Protein AF-A0A8T5H4Q0-F1 (afdb_monomer)

Foldseek 3Di:
DWKWKWFDALFKTKIKIFQFADDPPDRDDGDDQKDQPLDKQKIKGKAAQVVLLVQLSVPQDDDPDDDLQSSQVSSQVSLQVSLQVVVQVVCCVPPNDGVVCLVVQHDDPDDDDSVVSVVVNVQVVDCPHPSVRSFQMKMWMWGDPQSDTWIWMHTSVDIDTDPDRMAMDYPLRVQLVVQVVVVVVVPPHSNPDDPLVRVLSSLVSLVSSVVDPRRHDFMFMWMDGRPGIIDTQDPLLSLVLSLLSVCPVVVNFPPVLSSVLSVCSVVPNDNVRNVCSGQVPGPNNVVSCVPRCPPPD

Solvent-accessible surface area (backbone atoms only — not comparable to full-atom values): 15953 Å² total; per-residue (Å²): 66,28,33,36,29,37,39,42,25,62,52,32,31,36,42,31,30,39,22,24,32,38,56,101,86,45,85,47,61,77,48,88,47,68,44,50,79,83,46,80,62,26,41,36,36,60,33,59,45,62,70,61,52,51,55,17,52,72,67,52,82,76,69,97,82,74,42,41,64,55,55,35,53,40,39,18,51,30,31,30,50,51,34,49,50,57,49,19,55,53,35,33,78,75,69,71,36,44,57,66,32,57,75,73,70,54,63,96,86,58,89,71,55,64,69,57,52,51,53,52,54,50,30,76,72,34,83,84,31,94,48,20,76,50,54,58,35,40,36,41,29,31,20,48,55,87,76,44,61,47,43,32,41,19,25,40,85,51,68,48,77,53,89,60,59,53,52,52,41,47,75,18,14,71,49,20,40,51,50,43,49,63,51,52,75,74,45,94,55,60,56,73,51,52,68,49,61,54,51,51,48,37,51,51,13,50,60,58,12,44,77,36,84,39,30,33,74,57,54,45,43,35,37,30,46,74,96,50,68,60,43,74,56,51,72,67,40,31,46,50,48,52,41,42,51,54,29,34,79,67,72,60,34,58,66,70,60,33,53,47,48,43,43,40,49,77,71,68,48,49,48,83,70,42,49,52,69,62,44,71,74,32,97,46,32,76,64,46,58,76,72,54,66,86,72,86,121

Nearest PDB structures (foldseek):
  8fz6-assembly1_Y  TM=7.431E-01  e=2.875E-09  Bos taurus
  8usb-assembly1_I  TM=6.919E-01  e=1.939E-07  Homo sapiens
  4g4s-assembly1_C-2  TM=6.585E-01  e=3.213E-07  Saccharomyces cerevisiae S288C
  9f9p-assembly1_K  TM=6.033E-01  e=1.939E-07  Trypanosoma cruzi
  5nif-assembly1_Q  TM=6.449E-01  e=1.169E-06  Saccharomyces cerevisiae S288C

pLDDT: mean 87.72, std 12.5, range [33.97, 98.56]

Structure (mmCIF, N/CA/C/O backbone):
data_AF-A0A8T5H4Q0-F1
#
_entry.id   AF-A0A8T5H4Q0-F1
#
loop_
_atom_site.group_PDB
_atom_site.id
_atom_site.type_symbol
_atom_site.label_atom_id
_atom_site.label_alt_id
_atom_site.label_comp_id
_atom_site.label_asym_id
_atom_site.label_entity_id
_atom_site.label_seq_id
_atom_site.pdbx_PDB_ins_code
_atom_site.Cartn_x
_atom_site.Cartn_y
_atom_site.Cartn_z
_atom_site.occupancy
_atom_site.B_iso_or_equiv
_atom_site.auth_seq_id
_atom_site.auth_comp_id
_atom_site.auth_asym_id
_atom_site.auth_atom_id
_atom_site.pdbx_PDB_model_num
ATOM 1 N N . MET A 1 1 ? 7.894 2.835 12.619 1.00 69.88 1 MET A N 1
ATOM 2 C CA . MET A 1 1 ? 7.785 3.914 11.611 1.00 69.88 1 MET A CA 1
ATOM 3 C C . MET A 1 1 ? 7.992 3.291 10.242 1.00 69.88 1 MET A C 1
ATOM 5 O O . MET A 1 1 ? 8.836 2.414 10.124 1.00 69.88 1 MET A O 1
ATOM 9 N N . THR A 1 2 ? 7.132 3.630 9.287 1.00 83.44 2 THR A N 1
ATOM 10 C CA . THR A 1 2 ? 7.032 2.996 7.965 1.00 83.44 2 THR A CA 1
ATOM 11 C C . THR A 1 2 ? 6.258 3.902 7.003 1.00 83.44 2 THR A C 1
ATOM 13 O O . THR A 1 2 ? 5.602 4.850 7.446 1.00 83.44 2 THR A O 1
ATOM 16 N N . VAL A 1 3 ? 6.349 3.635 5.706 1.00 92.19 3 VAL A N 1
ATOM 17 C CA . VAL A 1 3 ? 5.454 4.155 4.682 1.00 92.19 3 VAL A CA 1
ATOM 18 C C . VAL A 1 3 ? 5.030 3.018 3.758 1.00 92.19 3 VAL A C 1
ATOM 20 O O . VAL A 1 3 ? 5.874 2.241 3.311 1.00 92.19 3 VAL A O 1
ATOM 23 N N . ILE A 1 4 ? 3.731 2.936 3.478 1.00 96.00 4 ILE A N 1
ATOM 24 C CA . ILE A 1 4 ? 3.175 2.066 2.442 1.00 96.00 4 ILE A CA 1
ATOM 25 C C . ILE A 1 4 ? 2.437 2.951 1.442 1.00 96.00 4 ILE A C 1
ATOM 27 O O . ILE A 1 4 ? 1.536 3.699 1.818 1.00 96.00 4 ILE A O 1
ATOM 31 N N . ASN A 1 5 ? 2.814 2.848 0.173 1.00 97.88 5 ASN A N 1
ATOM 32 C CA . ASN A 1 5 ? 2.211 3.561 -0.943 1.00 97.88 5 ASN A CA 1
ATOM 33 C C . ASN A 1 5 ? 1.396 2.574 -1.778 1.00 97.88 5 ASN A C 1
ATOM 35 O O . ASN A 1 5 ? 1.955 1.655 -2.373 1.00 97.88 5 ASN A O 1
ATOM 39 N N . ALA A 1 6 ? 0.086 2.775 -1.846 1.00 98.31 6 ALA A N 1
ATOM 40 C CA . ALA A 1 6 ? -0.789 2.089 -2.781 1.00 98.31 6 ALA A CA 1
ATOM 41 C C . ALA A 1 6 ? -1.021 2.939 -4.020 1.00 98.31 6 ALA A C 1
ATOM 43 O O . ALA A 1 6 ? -1.203 4.151 -3.917 1.00 98.31 6 ALA A O 1
ATOM 44 N N . ALA A 1 7 ? -1.093 2.296 -5.179 1.00 98.38 7 ALA A N 1
ATOM 45 C CA . ALA A 1 7 ? -1.483 2.946 -6.419 1.00 98.38 7 ALA A CA 1
ATOM 46 C C . ALA A 1 7 ? -2.230 1.981 -7.340 1.00 98.38 7 ALA A C 1
ATOM 48 O O . ALA A 1 7 ? -2.037 0.764 -7.276 1.00 98.38 7 ALA A O 1
ATOM 49 N N . HIS A 1 8 ? -3.067 2.525 -8.219 1.00 98.44 8 HIS A N 1
ATOM 50 C CA . HIS A 1 8 ? -3.704 1.767 -9.281 1.00 98.44 8 HIS A CA 1
ATOM 51 C C . HIS A 1 8 ? -3.885 2.550 -10.579 1.00 98.44 8 HIS A C 1
ATOM 53 O O . HIS A 1 8 ? -4.058 3.770 -10.603 1.00 98.44 8 HIS A O 1
ATOM 59 N N . ASN A 1 9 ? -3.882 1.791 -11.669 1.00 97.94 9 ASN A N 1
ATOM 60 C CA . ASN A 1 9 ? -4.376 2.179 -12.981 1.00 97.94 9 ASN A CA 1
ATOM 61 C C . ASN A 1 9 ? -5.435 1.151 -13.416 1.00 97.94 9 ASN A C 1
ATOM 63 O O . ASN A 1 9 ? -5.685 0.163 -12.724 1.00 97.94 9 ASN A O 1
ATOM 67 N N . LYS A 1 10 ? -6.018 1.305 -14.612 1.00 97.12 10 LYS A N 1
ATOM 68 C CA . LYS A 1 10 ? -7.102 0.418 -15.087 1.00 97.12 10 LYS A CA 1
ATOM 69 C C . LYS A 1 10 ? -6.771 -1.085 -15.118 1.00 97.12 10 LYS A C 1
ATOM 71 O O . LYS A 1 10 ? -7.683 -1.904 -15.186 1.00 97.12 10 LYS A O 1
ATOM 76 N N . ASN A 1 11 ? -5.489 -1.444 -15.165 1.00 97.06 11 ASN A N 1
ATOM 77 C CA . ASN A 1 11 ? -5.004 -2.806 -15.376 1.00 97.06 11 ASN A CA 1
ATOM 78 C C . ASN A 1 11 ? -4.093 -3.307 -14.251 1.00 97.06 11 ASN A C 1
ATOM 80 O O . ASN A 1 11 ? -3.673 -4.464 -14.300 1.00 97.06 11 ASN A O 1
ATOM 84 N N . THR A 1 12 ? -3.728 -2.477 -13.276 1.00 98.25 12 THR A N 1
ATOM 85 C CA . THR A 1 12 ? -2.801 -2.867 -12.213 1.00 98.25 12 THR A CA 1
ATOM 86 C C . THR A 1 12 ? -3.124 -2.159 -10.910 1.00 98.25 12 THR A C 1
ATOM 88 O O . THR A 1 12 ? -3.353 -0.955 -10.911 1.00 98.25 12 THR A O 1
ATOM 91 N N . VAL A 1 13 ? -3.066 -2.904 -9.809 1.00 98.44 13 VAL A N 1
ATOM 92 C CA . VAL A 1 13 ? -2.924 -2.358 -8.453 1.00 98.44 13 VAL A CA 1
ATOM 93 C C . VAL A 1 13 ? -1.535 -2.701 -7.923 1.00 98.44 13 VAL A C 1
ATOM 95 O O . VAL A 1 13 ? -0.995 -3.748 -8.279 1.00 98.44 13 VAL A O 1
ATOM 98 N N . SER A 1 14 ? -0.947 -1.850 -7.090 1.00 98.25 14 SER A N 1
ATOM 99 C CA . SER A 1 14 ? 0.363 -2.101 -6.484 1.00 98.25 14 SER A CA 1
ATOM 100 C C . SER A 1 14 ? 0.467 -1.550 -5.073 1.00 98.25 14 SER A C 1
ATOM 102 O O . SER A 1 14 ? -0.133 -0.516 -4.777 1.00 98.25 14 SER A O 1
ATOM 104 N N . LEU A 1 15 ? 1.311 -2.186 -4.265 1.00 98.19 15 LEU A N 1
ATOM 105 C CA . LEU A 1 15 ? 1.824 -1.662 -3.008 1.00 98.19 15 LEU A CA 1
ATOM 106 C C . LEU A 1 15 ? 3.346 -1.531 -3.082 1.00 98.19 15 LEU A C 1
ATOM 108 O O . LEU A 1 15 ? 4.035 -2.425 -3.571 1.00 98.19 15 LEU A O 1
ATOM 112 N N . VAL A 1 16 ? 3.856 -0.417 -2.566 1.00 97.31 16 VAL A N 1
ATOM 113 C CA . VAL A 1 16 ? 5.281 -0.178 -2.340 1.00 97.31 16 VAL A CA 1
ATOM 114 C C . VAL A 1 16 ? 5.474 0.169 -0.872 1.00 97.31 16 VAL A C 1
ATOM 116 O O . VAL A 1 16 ? 4.989 1.205 -0.418 1.00 97.31 16 VAL A O 1
ATOM 119 N N . GLY A 1 17 ? 6.160 -0.692 -0.130 1.00 94.31 17 GLY A N 1
ATOM 120 C CA . GLY A 1 17 ? 6.473 -0.493 1.282 1.00 94.31 17 GLY A CA 1
ATOM 121 C C . GLY A 1 17 ? 7.965 -0.313 1.515 1.00 94.31 17 GLY A C 1
ATOM 122 O O . GLY A 1 17 ? 8.783 -0.806 0.749 1.00 94.31 17 GLY A O 1
ATOM 123 N N . ASP A 1 18 ? 8.353 0.388 2.574 1.00 91.06 18 ASP A N 1
ATOM 124 C CA . ASP A 1 18 ? 9.745 0.383 3.025 1.00 91.06 18 ASP A CA 1
ATOM 125 C C . ASP A 1 18 ? 10.041 -0.882 3.856 1.00 91.06 18 ASP A C 1
ATOM 127 O O . ASP A 1 18 ? 9.216 -1.270 4.678 1.00 91.06 18 ASP A O 1
ATOM 131 N N . LEU A 1 19 ? 11.214 -1.506 3.722 1.00 86.38 19 LEU A N 1
ATOM 132 C CA . LEU A 1 19 ? 11.560 -2.701 4.515 1.00 86.38 19 LEU A CA 1
ATOM 133 C C . LEU A 1 19 ? 11.982 -2.406 5.959 1.00 86.38 19 LEU A C 1
ATOM 135 O O . LEU A 1 19 ? 12.080 -3.319 6.780 1.00 86.38 19 LEU A O 1
ATOM 139 N N . GLN A 1 20 ? 12.286 -1.153 6.298 1.00 82.75 20 GLN A N 1
ATOM 140 C CA . GLN A 1 20 ? 12.891 -0.841 7.588 1.00 82.75 20 GLN A CA 1
ATOM 141 C C . GLN A 1 20 ? 11.879 -0.963 8.728 1.00 82.75 20 GLN A C 1
ATOM 143 O O . GLN A 1 20 ? 10.945 -0.171 8.849 1.00 82.75 20 GLN A O 1
ATOM 148 N N . MET A 1 21 ? 12.104 -1.896 9.647 1.00 74.19 21 MET A N 1
ATOM 149 C CA . MET A 1 21 ? 11.398 -1.896 10.920 1.00 74.19 21 MET A CA 1
ATOM 150 C C . MET A 1 21 ? 12.128 -0.981 11.909 1.00 74.19 21 MET A C 1
ATOM 152 O O . MET A 1 21 ? 13.355 -0.847 11.934 1.00 74.19 21 MET A O 1
ATOM 156 N N . SER A 1 22 ? 11.361 -0.270 12.728 1.00 65.62 22 SER A N 1
ATOM 157 C CA . SER A 1 22 ? 11.910 0.635 13.736 1.00 65.62 22 SER A CA 1
ATOM 158 C C . SER A 1 22 ? 11.208 0.423 15.064 1.00 65.62 22 SER A C 1
ATOM 160 O O . SER A 1 22 ? 9.993 0.591 15.167 1.00 65.62 22 SER A O 1
ATOM 162 N N . GLY A 1 23 ? 11.995 0.063 16.076 1.00 60.19 23 GLY A N 1
ATOM 163 C CA . GLY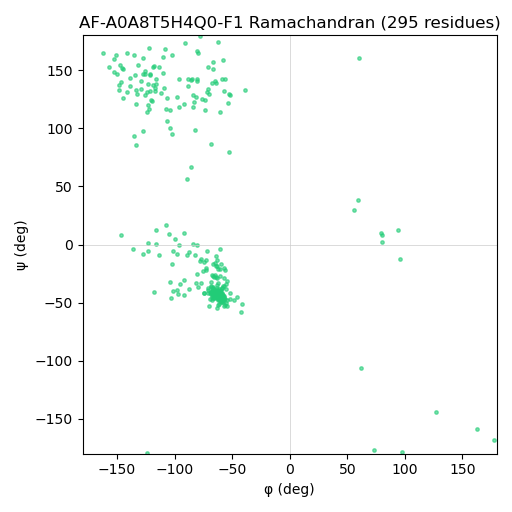 A 1 23 ? 11.570 0.028 17.467 1.00 60.19 23 GLY A CA 1
ATOM 164 C C . GLY A 1 23 ? 11.843 1.356 18.188 1.00 60.19 23 GLY A C 1
ATOM 165 O O . GLY A 1 23 ? 12.545 2.221 17.659 1.00 60.19 23 GLY A O 1
ATOM 166 N N . PRO A 1 24 ? 11.370 1.513 19.439 1.00 52.03 24 PRO A N 1
ATOM 167 C CA . PRO A 1 24 ? 11.492 2.755 20.213 1.00 52.03 24 PRO A CA 1
ATOM 168 C C . PRO A 1 24 ? 12.930 3.238 20.463 1.00 52.03 24 PRO A C 1
ATOM 170 O O . PRO A 1 24 ? 13.125 4.379 20.870 1.00 52.03 24 PRO A O 1
ATOM 173 N N . ARG A 1 25 ? 13.944 2.377 20.286 1.00 43.69 25 ARG A N 1
ATOM 174 C CA . ARG A 1 25 ? 15.343 2.691 20.629 1.00 43.69 25 ARG A CA 1
ATOM 175 C C . ARG A 1 25 ? 16.370 2.458 19.514 1.00 43.69 25 ARG A C 1
ATOM 177 O O . ARG A 1 25 ? 17.513 2.861 19.705 1.00 43.69 25 ARG A O 1
ATOM 184 N N . ARG A 1 26 ? 16.022 1.841 18.373 1.00 50.84 26 ARG A N 1
ATOM 185 C CA . ARG A 1 26 ? 16.938 1.611 17.229 1.00 50.84 26 ARG A CA 1
ATOM 186 C C . ARG A 1 26 ? 16.173 1.417 15.912 1.00 50.84 26 ARG A C 1
ATOM 188 O O . ARG A 1 26 ? 15.067 0.881 15.921 1.00 50.84 26 ARG A O 1
ATOM 195 N N . LYS A 1 27 ? 16.813 1.762 14.783 1.00 53.28 27 LYS A N 1
ATOM 196 C CA . LYS A 1 27 ? 16.499 1.155 13.475 1.00 53.28 27 LYS A CA 1
ATOM 197 C C . LYS A 1 27 ? 16.769 -0.344 13.623 1.00 53.28 27 LYS A C 1
ATOM 199 O O . LYS A 1 27 ? 17.897 -0.723 13.930 1.00 53.28 27 LYS A O 1
ATOM 204 N N . SER A 1 28 ? 15.736 -1.166 13.547 1.00 54.34 28 SER A N 1
ATOM 205 C CA . SER A 1 28 ? 15.777 -2.553 13.997 1.00 54.34 28 SER A CA 1
ATOM 206 C C . SER A 1 28 ? 15.302 -3.453 12.871 1.00 54.34 28 SER A C 1
ATOM 208 O O . SER A 1 28 ? 14.104 -3.633 12.730 1.00 54.34 28 SER A O 1
ATOM 210 N N . PHE A 1 29 ? 16.254 -4.031 12.138 1.00 62.72 29 PHE A N 1
ATOM 211 C CA . PHE A 1 29 ? 16.061 -5.094 11.144 1.00 62.72 29 PHE A CA 1
ATOM 212 C C . PHE A 1 29 ? 15.143 -4.748 9.954 1.00 62.72 29 PHE A C 1
ATOM 214 O O . PHE A 1 29 ? 14.376 -3.784 9.967 1.00 62.72 29 PHE A O 1
ATOM 221 N N . ASN A 1 30 ? 15.285 -5.524 8.880 1.00 69.38 30 ASN A N 1
ATOM 222 C CA . ASN A 1 30 ? 14.315 -5.527 7.790 1.00 69.38 30 ASN A CA 1
ATOM 223 C C . ASN A 1 30 ? 13.201 -6.506 8.162 1.00 69.38 30 ASN A C 1
ATOM 225 O O . ASN A 1 30 ? 13.498 -7.556 8.734 1.00 69.38 30 ASN A O 1
ATOM 229 N N . GLY A 1 31 ? 11.958 -6.174 7.838 1.00 72.06 31 GLY A N 1
ATOM 230 C CA . GLY A 1 31 ? 10.838 -7.093 7.997 1.00 72.06 31 GLY A CA 1
ATOM 231 C C . GLY A 1 31 ? 9.765 -6.821 6.963 1.00 72.06 31 GLY A C 1
ATOM 232 O O . GLY A 1 31 ? 9.569 -5.669 6.570 1.00 72.06 31 GLY A O 1
ATOM 233 N N . ASP A 1 32 ? 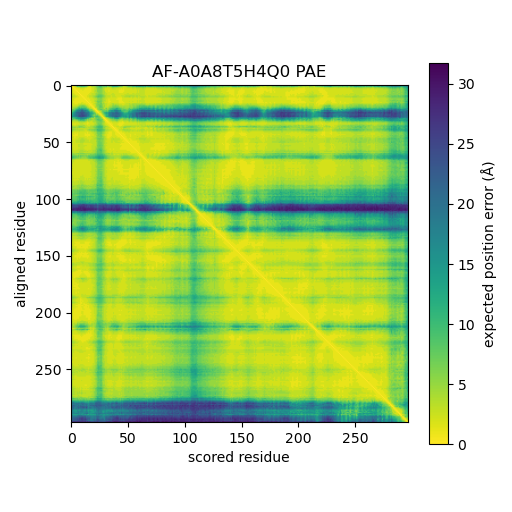9.106 -7.895 6.547 1.00 81.31 32 ASP A N 1
ATOM 234 C CA . ASP A 1 32 ? 8.100 -7.869 5.496 1.00 81.31 32 ASP A CA 1
ATOM 235 C C . ASP A 1 32 ? 6.858 -7.141 6.011 1.00 81.31 32 ASP A C 1
ATOM 237 O O . ASP A 1 32 ? 6.357 -7.409 7.104 1.00 81.31 32 ASP A O 1
ATOM 241 N N . LYS A 1 33 ? 6.369 -6.173 5.238 1.00 88.94 33 LYS A N 1
ATOM 242 C CA . LYS A 1 33 ? 5.177 -5.383 5.602 1.00 88.94 33 LYS A CA 1
ATOM 243 C C . LYS A 1 33 ? 4.026 -5.578 4.631 1.00 88.94 33 LYS A C 1
ATOM 245 O O . LYS A 1 33 ? 2.983 -4.945 4.798 1.00 88.94 33 LYS A O 1
ATOM 250 N N . LEU A 1 34 ? 4.228 -6.414 3.617 1.00 93.88 34 LEU A N 1
ATOM 251 C CA . LEU A 1 34 ? 3.247 -6.739 2.597 1.00 93.88 34 LEU A CA 1
ATOM 252 C C . LEU A 1 34 ? 2.815 -8.202 2.747 1.00 93.88 34 LEU A C 1
ATOM 254 O O . LEU A 1 34 ? 3.639 -9.106 2.808 1.00 93.88 34 LEU A O 1
ATOM 258 N N . TYR A 1 35 ? 1.507 -8.415 2.766 1.00 93.25 35 TYR A N 1
ATOM 259 C CA . TYR A 1 35 ? 0.833 -9.704 2.789 1.00 93.25 35 TYR A CA 1
ATOM 260 C C . TYR A 1 35 ? 0.296 -9.953 1.380 1.00 93.25 35 TYR A C 1
ATOM 262 O O . TYR A 1 35 ? -0.716 -9.369 0.982 1.00 93.25 35 TYR A O 1
ATOM 270 N N . VAL A 1 36 ? 1.022 -10.765 0.611 1.00 91.56 36 VAL A N 1
ATOM 271 C CA . VAL A 1 36 ? 0.732 -11.056 -0.806 1.00 91.56 36 VAL A CA 1
ATOM 272 C C . VAL A 1 36 ? -0.048 -12.366 -0.951 1.00 91.56 36 VAL A C 1
ATOM 274 O O . VAL A 1 36 ? -1.033 -12.420 -1.679 1.00 91.56 36 VAL A O 1
ATOM 277 N N . ASP A 1 37 ? 0.340 -13.395 -0.194 1.00 86.75 37 ASP A N 1
ATOM 278 C CA . ASP A 1 37 ? -0.215 -14.750 -0.332 1.00 86.75 37 ASP A CA 1
ATOM 279 C C . ASP A 1 37 ? -1.322 -15.069 0.684 1.00 86.75 37 ASP A C 1
ATOM 281 O O . ASP A 1 37 ? -1.980 -16.105 0.604 1.00 86.75 37 ASP A O 1
ATOM 285 N N . THR A 1 38 ? -1.546 -14.186 1.659 1.00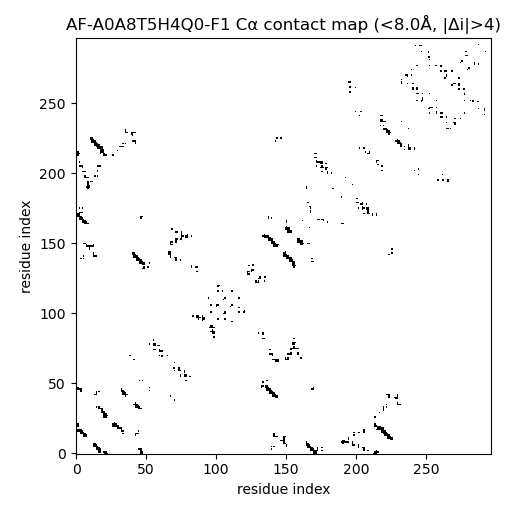 88.19 38 THR A N 1
ATOM 286 C CA . THR A 1 38 ? -2.515 -14.408 2.746 1.00 88.19 38 THR A CA 1
ATOM 287 C C . THR A 1 38 ? -3.954 -14.408 2.246 1.00 88.19 38 THR A C 1
ATOM 289 O O . THR A 1 38 ? -4.785 -15.177 2.725 1.00 88.19 38 THR A O 1
ATOM 292 N N . PHE A 1 39 ? -4.242 -13.553 1.266 1.00 90.94 39 PHE A N 1
ATOM 293 C CA . PHE A 1 39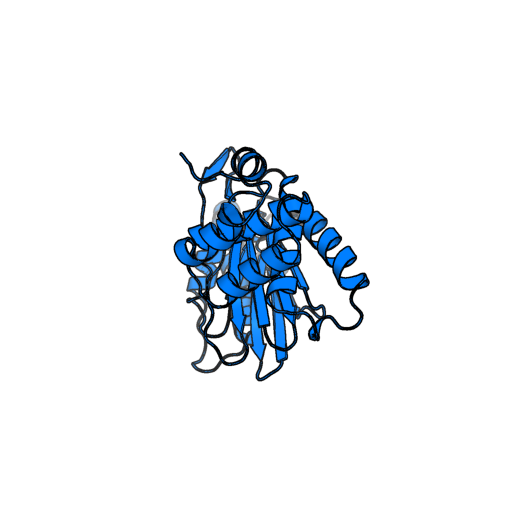 ? -5.559 -13.396 0.669 1.00 90.94 39 PHE A CA 1
ATOM 294 C C . PHE A 1 39 ? -5.403 -13.384 -0.860 1.00 90.94 39 PHE A C 1
ATOM 296 O O . PHE A 1 39 ? -5.311 -12.297 -1.444 1.00 90.94 39 PHE A O 1
ATOM 303 N N . PRO A 1 40 ? -5.381 -14.563 -1.522 1.00 89.75 40 PRO A N 1
ATOM 304 C CA . PRO A 1 40 ? -5.331 -14.683 -2.982 1.00 89.75 40 PRO A CA 1
ATOM 305 C C . PRO A 1 40 ? -6.188 -13.640 -3.719 1.00 89.75 40 PRO A C 1
ATOM 307 O O . PRO A 1 40 ? -7.335 -13.387 -3.348 1.00 89.75 40 PRO A O 1
ATOM 310 N N . GLY A 1 41 ? -5.625 -12.998 -4.744 1.00 91.00 41 GLY A N 1
ATOM 311 C CA . GLY A 1 41 ? -6.293 -11.930 -5.502 1.00 91.00 41 GLY A CA 1
ATOM 312 C C . GLY A 1 41 ? -6.294 -10.537 -4.850 1.00 91.00 41 GLY A C 1
ATOM 313 O O . GLY A 1 41 ? -6.832 -9.593 -5.438 1.00 91.00 41 GLY A O 1
ATOM 314 N N . THR A 1 42 ? -5.671 -10.371 -3.680 1.00 96.12 42 THR A N 1
ATOM 315 C CA . THR A 1 42 ? -5.457 -9.067 -3.030 1.00 96.12 42 THR A CA 1
ATOM 316 C C . THR A 1 42 ? -4.036 -8.942 -2.487 1.00 96.12 42 THR A C 1
ATOM 318 O O . THR A 1 42 ? -3.332 -9.934 -2.348 1.00 96.12 42 THR A O 1
ATOM 321 N N . ILE A 1 43 ? -3.607 -7.714 -2.194 1.00 97.44 43 ILE A N 1
ATOM 322 C CA . ILE A 1 43 ? -2.366 -7.445 -1.461 1.00 97.44 43 ILE A CA 1
ATOM 323 C C . ILE A 1 43 ? -2.710 -6.500 -0.316 1.00 97.44 43 ILE A C 1
ATOM 325 O O . ILE A 1 43 ? -3.385 -5.492 -0.540 1.00 97.44 43 ILE A O 1
ATOM 329 N N . SER A 1 44 ? -2.225 -6.796 0.888 1.00 97.62 44 SER A N 1
ATOM 330 C CA . SER A 1 44 ? -2.368 -5.912 2.048 1.00 97.62 44 SER A CA 1
ATOM 331 C C . SER A 1 44 ? -1.012 -5.411 2.533 1.00 97.62 44 SER A C 1
ATOM 333 O O . SER A 1 44 ? -0.061 -6.176 2.599 1.00 97.62 44 SER A O 1
ATOM 335 N N . GLY A 1 45 ? -0.902 -4.135 2.887 1.00 96.38 45 GLY A N 1
ATOM 336 C CA . GLY A 1 45 ? 0.299 -3.533 3.461 1.00 96.38 45 GLY A CA 1
ATOM 337 C C . GLY A 1 45 ? 0.005 -2.924 4.823 1.00 96.38 45 GLY A C 1
ATOM 338 O O . GLY A 1 45 ? -1.096 -2.420 5.039 1.00 96.38 45 GLY A O 1
ATOM 339 N N . ILE A 1 46 ? 0.964 -2.977 5.748 1.00 94.56 46 ILE A N 1
ATOM 340 C CA . ILE A 1 46 ? 0.707 -2.652 7.158 1.00 94.56 46 ILE A CA 1
ATOM 341 C C . ILE A 1 46 ? 1.576 -1.513 7.697 1.00 94.56 46 ILE A C 1
ATOM 343 O O . ILE A 1 46 ? 2.753 -1.376 7.365 1.00 94.56 46 ILE A O 1
ATOM 347 N N . THR A 1 47 ? 1.006 -0.729 8.612 1.00 92.06 47 THR A N 1
ATOM 348 C CA . THR A 1 47 ? 1.723 0.242 9.443 1.00 92.06 47 THR A CA 1
ATOM 349 C C . THR A 1 47 ? 1.210 0.216 10.879 1.00 92.06 47 THR A C 1
ATOM 351 O O . THR A 1 47 ? 0.008 0.181 11.122 1.00 92.06 47 THR A O 1
ATOM 354 N N . GLY A 1 48 ? 2.126 0.255 11.849 1.00 89.75 48 GLY A N 1
ATOM 355 C CA . GLY A 1 48 ? 1.797 0.219 13.275 1.00 89.75 48 GLY A CA 1
ATOM 356 C C . GLY A 1 48 ? 2.557 -0.874 14.019 1.00 89.75 48 GLY A C 1
ATOM 357 O O . GLY A 1 48 ? 3.733 -1.133 13.743 1.00 89.75 48 GLY A O 1
ATOM 358 N N . HIS A 1 49 ? 1.898 -1.489 14.995 1.00 89.25 49 HIS A N 1
ATOM 359 C CA . HIS A 1 49 ? 2.451 -2.548 15.823 1.00 89.25 49 HIS A CA 1
ATOM 360 C C . HIS A 1 49 ? 2.349 -3.905 15.109 1.00 89.25 49 HIS A C 1
ATOM 362 O O . HIS A 1 49 ? 1.311 -4.564 15.157 1.00 89.25 49 HIS A O 1
ATOM 368 N N . TYR A 1 50 ? 3.453 -4.340 14.490 1.00 88.12 50 TYR A N 1
ATOM 369 C CA . TYR A 1 50 ? 3.531 -5.545 13.648 1.00 88.12 50 TYR A CA 1
ATOM 370 C C . TYR A 1 50 ? 2.782 -6.753 14.228 1.00 88.12 50 TYR A C 1
ATOM 372 O O . TYR A 1 50 ? 1.832 -7.219 13.618 1.00 88.12 50 TYR A O 1
ATOM 380 N N . PHE A 1 51 ? 3.133 -7.199 15.440 1.00 88.94 51 PHE A N 1
ATOM 381 C CA . PHE A 1 51 ? 2.537 -8.406 16.032 1.00 88.94 51 PHE A CA 1
ATOM 382 C C . PHE A 1 51 ? 1.036 -8.285 16.307 1.00 88.94 51 PHE A C 1
ATOM 384 O O . PHE A 1 51 ? 0.337 -9.287 16.318 1.00 88.94 51 PHE A O 1
ATOM 391 N N . PHE A 1 52 ? 0.538 -7.067 16.542 1.00 92.62 52 PHE A N 1
ATOM 392 C CA . PHE A 1 52 ? -0.892 -6.856 16.769 1.00 92.62 52 PHE A CA 1
ATOM 393 C C . PHE A 1 52 ? -1.656 -6.982 15.450 1.00 92.62 52 PHE A C 1
ATOM 395 O O . PHE A 1 52 ? -2.716 -7.597 15.400 1.00 92.62 52 PHE A O 1
ATOM 402 N N . ILE A 1 53 ? -1.098 -6.413 14.380 1.00 94.38 53 ILE A N 1
ATOM 403 C CA . ILE A 1 53 ? -1.691 -6.482 13.046 1.00 94.38 53 ILE A CA 1
ATOM 404 C C . ILE A 1 53 ? -1.606 -7.908 12.495 1.00 94.38 53 ILE A C 1
ATOM 406 O O . ILE A 1 53 ? -2.589 -8.386 11.946 1.00 94.38 53 ILE A O 1
ATOM 410 N N . ASP A 1 54 ? -0.480 -8.594 12.684 1.00 93.25 54 ASP A N 1
ATOM 411 C CA . ASP A 1 54 ? -0.284 -9.990 12.275 1.00 93.25 54 ASP A CA 1
ATOM 412 C C . ASP A 1 54 ? -1.280 -10.931 12.980 1.00 93.25 54 ASP A C 1
ATOM 414 O O . ASP A 1 54 ? -1.981 -11.695 12.321 1.00 93.25 54 ASP A O 1
ATOM 418 N N . GLU A 1 55 ? -1.460 -10.787 14.303 1.00 95.31 55 GLU A N 1
ATOM 419 C CA . GLU A 1 55 ? -2.497 -11.511 15.062 1.00 95.31 55 GLU A CA 1
ATOM 420 C C . GLU A 1 55 ? -3.905 -11.200 14.520 1.00 95.31 55 GLU A C 1
ATOM 422 O O . GLU A 1 55 ? -4.720 -12.105 14.344 1.00 95.31 55 GLU A O 1
ATOM 427 N N . ALA A 1 56 ? -4.194 -9.933 14.198 1.00 96.25 56 ALA A N 1
ATOM 428 C CA . ALA A 1 56 ? -5.485 -9.551 13.636 1.00 96.25 56 ALA A CA 1
ATOM 429 C C . ALA A 1 56 ? -5.710 -10.134 12.228 1.00 96.25 56 ALA A C 1
ATOM 431 O O . ALA A 1 56 ? -6.799 -10.635 11.943 1.00 96.25 56 ALA A O 1
ATOM 432 N N . ILE A 1 57 ? -4.699 -10.119 11.358 1.00 95.50 57 ILE A N 1
ATOM 433 C CA . ILE A 1 57 ? -4.766 -10.707 10.014 1.00 95.50 57 ILE A CA 1
ATOM 434 C C . ILE A 1 57 ? -4.955 -12.226 10.107 1.00 95.50 57 ILE A C 1
ATOM 436 O O . ILE A 1 57 ? -5.792 -12.771 9.392 1.00 95.50 57 ILE A O 1
ATOM 440 N N . GLY A 1 58 ? -4.265 -12.900 11.033 1.00 94.44 58 GLY A N 1
ATOM 441 C CA . GLY A 1 58 ? -4.402 -14.342 11.262 1.00 94.44 58 GLY A CA 1
ATOM 442 C C . GLY A 1 58 ? -5.797 -14.789 11.722 1.00 94.44 58 GLY A C 1
ATOM 443 O O . GLY A 1 58 ? -6.163 -15.946 11.527 1.00 94.44 58 GLY A O 1
ATOM 444 N N . ASN A 1 59 ? -6.599 -13.878 12.282 1.00 94.75 59 ASN A N 1
ATOM 445 C CA . ASN A 1 59 ? -7.983 -14.143 12.691 1.00 94.75 59 ASN A CA 1
ATOM 446 C C . ASN A 1 59 ? -9.011 -13.930 11.565 1.00 94.75 59 ASN A C 1
ATOM 448 O O . ASN A 1 59 ? -10.200 -14.197 11.758 1.00 94.75 59 ASN A O 1
ATOM 452 N N . VAL A 1 60 ? -8.595 -13.423 10.401 1.00 96.00 60 VAL A N 1
ATOM 453 C CA . VAL A 1 60 ? -9.503 -13.181 9.276 1.00 96.00 60 VAL A CA 1
ATOM 454 C C . VAL A 1 60 ? -9.900 -14.502 8.628 1.00 96.00 60 VAL A C 1
ATOM 456 O O . VAL A 1 60 ? -9.064 -15.264 8.150 1.00 96.00 60 VAL A O 1
ATOM 459 N N . SER A 1 61 ? -11.208 -14.735 8.546 1.00 93.00 61 SER A N 1
ATOM 460 C CA . SER A 1 61 ? -11.793 -15.858 7.819 1.00 93.00 61 SER A CA 1
ATOM 461 C C . SER A 1 61 ? -12.708 -15.331 6.723 1.00 93.00 61 SER A C 1
ATOM 463 O O . SER A 1 61 ? -13.668 -14.609 6.993 1.00 93.00 61 SER A O 1
ATOM 465 N N . LEU A 1 62 ? -12.434 -15.724 5.482 1.00 92.56 62 LEU A N 1
ATOM 466 C CA . LEU A 1 62 ? -13.181 -15.293 4.304 1.00 92.56 62 LEU A CA 1
ATOM 467 C C . LEU A 1 62 ? -13.851 -16.489 3.608 1.00 92.56 62 LEU A C 1
ATOM 469 O O . LEU A 1 62 ? -13.369 -17.619 3.719 1.00 92.56 62 LEU A O 1
ATOM 473 N N . PRO A 1 63 ? -14.968 -16.270 2.887 1.00 90.25 63 PRO A N 1
ATOM 474 C CA . PRO A 1 63 ? -15.507 -17.272 1.964 1.00 90.25 63 PRO A CA 1
ATOM 475 C C . PRO A 1 63 ? -14.506 -17.566 0.830 1.00 90.25 63 PRO A C 1
ATOM 477 O O . PRO A 1 63 ? -13.481 -16.912 0.728 1.00 90.25 63 PRO A O 1
ATOM 480 N N . LYS A 1 64 ? -14.778 -18.538 -0.051 1.00 84.94 64 LYS A N 1
ATOM 481 C CA . LYS A 1 64 ? -13.869 -18.831 -1.183 1.00 84.94 64 LYS A CA 1
ATOM 482 C C . LYS A 1 64 ? -13.767 -17.682 -2.188 1.00 84.94 64 LYS A C 1
ATOM 484 O O . LYS A 1 64 ? -12.679 -17.395 -2.668 1.00 84.94 64 LYS A O 1
ATOM 489 N N . ASP A 1 65 ? -14.897 -17.045 -2.479 1.00 88.31 65 ASP A N 1
ATOM 490 C CA . ASP A 1 65 ? -14.983 -15.923 -3.406 1.00 88.31 65 ASP A CA 1
ATOM 491 C C . ASP A 1 65 ? -15.199 -14.646 -2.594 1.00 88.31 65 ASP A C 1
ATOM 493 O O . ASP A 1 65 ? -16.282 -14.425 -2.043 1.00 88.31 65 ASP A O 1
ATOM 497 N N . TYR A 1 66 ? -14.161 -13.820 -2.492 1.00 93.94 66 TYR A N 1
ATOM 498 C CA . TYR A 1 66 ? -14.227 -12.532 -1.811 1.00 93.94 66 TYR A CA 1
ATOM 499 C C . TYR A 1 66 ? -13.724 -11.392 -2.692 1.00 93.94 66 TYR A C 1
ATOM 501 O O . TYR A 1 66 ? -12.993 -11.584 -3.662 1.00 93.94 66 TYR A O 1
ATOM 509 N N . THR A 1 67 ? -14.115 -10.175 -2.328 1.00 95.38 67 THR A N 1
ATOM 510 C CA . THR A 1 67 ? -13.618 -8.937 -2.928 1.00 95.38 67 THR A CA 1
ATOM 511 C C . THR A 1 67 ? -12.587 -8.257 -2.018 1.00 95.38 67 THR A C 1
ATOM 513 O O . THR A 1 67 ? -12.564 -8.519 -0.811 1.00 95.38 67 THR A O 1
ATOM 516 N N . PRO A 1 68 ? -11.782 -7.310 -2.541 1.00 96.38 68 PRO A N 1
ATOM 517 C CA . PRO A 1 68 ? -10.872 -6.505 -1.719 1.00 96.38 68 PRO A CA 1
ATOM 518 C C . PRO A 1 68 ? -11.588 -5.769 -0.580 1.00 96.38 68 PRO A C 1
ATOM 520 O O . PRO A 1 68 ? -11.052 -5.650 0.519 1.00 96.38 68 PRO A O 1
ATOM 523 N N . LYS A 1 69 ? -12.838 -5.349 -0.819 1.00 97.44 69 LYS A N 1
ATOM 524 C CA . LYS A 1 69 ? -13.710 -4.774 0.207 1.00 97.44 69 LYS A CA 1
ATOM 525 C C . LYS A 1 69 ? -13.935 -5.744 1.366 1.00 97.44 69 LYS A C 1
ATOM 527 O O . LYS A 1 69 ? -13.776 -5.358 2.513 1.00 97.44 69 LYS A O 1
ATOM 532 N N . GLN A 1 70 ? -14.297 -6.994 1.073 1.00 97.31 70 GLN A N 1
ATOM 533 C CA . GLN A 1 70 ? -14.579 -7.990 2.110 1.00 97.31 70 GLN A CA 1
ATOM 534 C C . GLN A 1 70 ? -13.323 -8.349 2.906 1.00 97.31 70 GLN A C 1
ATOM 536 O O . GLN A 1 70 ? -13.411 -8.496 4.121 1.00 97.31 70 GLN A O 1
ATOM 541 N N . VAL A 1 71 ? -12.159 -8.435 2.249 1.00 97.31 71 VAL A N 1
ATOM 542 C CA . VAL A 1 71 ? -10.866 -8.604 2.936 1.00 97.31 71 VAL A CA 1
ATOM 543 C C . VAL A 1 71 ? -10.652 -7.466 3.932 1.00 97.31 71 VAL A C 1
ATOM 545 O O . VAL A 1 71 ? -10.440 -7.711 5.117 1.00 97.31 71 VAL A O 1
ATOM 548 N N . SER A 1 72 ? -10.771 -6.221 3.472 1.00 97.81 72 SER A N 1
ATOM 549 C CA . SER A 1 72 ? -10.527 -5.049 4.311 1.00 97.81 72 SER A CA 1
ATOM 550 C C . SER A 1 72 ? -11.560 -4.896 5.440 1.00 97.81 72 SER A C 1
ATOM 552 O O . SER A 1 72 ? -11.187 -4.600 6.574 1.00 97.81 72 SER A O 1
ATOM 554 N N . GLU A 1 73 ? -12.837 -5.211 5.192 1.00 97.81 73 GLU A N 1
ATOM 555 C CA . GLU A 1 73 ? -13.893 -5.247 6.217 1.00 97.81 73 GLU A CA 1
ATOM 556 C C . GLU A 1 73 ? -13.625 -6.301 7.302 1.00 97.81 73 GLU A C 1
ATOM 558 O O . GLU A 1 73 ? -13.838 -6.031 8.486 1.00 97.81 73 GLU A O 1
ATOM 563 N N . GLN A 1 74 ? -13.142 -7.493 6.936 1.00 97.88 74 GLN A N 1
ATOM 564 C CA . GLN A 1 74 ? -12.796 -8.520 7.925 1.00 97.88 74 GLN A CA 1
ATOM 565 C C . GLN A 1 74 ? -11.539 -8.156 8.719 1.00 97.88 74 GLN A C 1
ATOM 567 O O . GLN A 1 74 ? -11.514 -8.351 9.935 1.00 97.88 74 GLN A O 1
ATOM 572 N N . ILE A 1 75 ? -10.525 -7.574 8.067 1.00 98.00 75 ILE A N 1
ATOM 573 C CA . ILE A 1 75 ? -9.342 -7.033 8.752 1.00 98.00 75 ILE A CA 1
ATOM 574 C C . ILE A 1 75 ? -9.768 -5.961 9.762 1.00 98.00 75 ILE A C 1
ATOM 576 O O . ILE A 1 75 ? -9.347 -6.007 10.915 1.00 98.00 75 ILE A O 1
ATOM 580 N N . TYR A 1 76 ? -10.650 -5.039 9.368 1.00 98.06 76 TYR A N 1
ATOM 581 C CA . TYR A 1 76 ? -11.227 -4.033 10.260 1.00 98.06 76 TYR A CA 1
ATOM 582 C C . TYR A 1 76 ? -11.918 -4.653 11.479 1.00 98.06 76 TYR A C 1
ATOM 584 O O . TYR A 1 76 ? -11.615 -4.277 12.614 1.00 98.06 76 TYR A O 1
ATOM 592 N N . CYS A 1 77 ? -12.821 -5.615 11.260 1.00 97.81 77 CYS A N 1
ATOM 593 C CA . CYS A 1 77 ? -13.518 -6.303 12.345 1.00 97.81 77 CYS A CA 1
ATOM 594 C C . CYS A 1 77 ? -12.526 -6.954 13.314 1.00 97.81 77 CYS A C 1
ATOM 596 O O . CYS A 1 77 ? -12.622 -6.732 14.519 1.00 97.81 77 CYS A O 1
ATOM 598 N N . SER A 1 78 ? -11.526 -7.668 12.793 1.00 97.94 78 SER A N 1
ATOM 599 C CA . SER A 1 78 ? -10.501 -8.311 13.614 1.00 97.94 78 SER A CA 1
ATOM 600 C C . SER A 1 78 ? -9.645 -7.303 14.391 1.00 97.94 78 SER A C 1
ATOM 602 O O . SER A 1 78 ? -9.463 -7.456 15.598 1.00 97.94 78 SER A O 1
ATOM 604 N N . LEU A 1 79 ? -9.188 -6.214 13.758 1.00 97.62 79 LEU A N 1
ATOM 605 C CA . LEU A 1 79 ? -8.432 -5.148 14.432 1.00 97.62 79 LEU A CA 1
ATOM 606 C C . LEU A 1 79 ? -9.242 -4.512 15.565 1.00 97.62 79 LEU A C 1
ATOM 608 O O . LEU A 1 79 ? -8.725 -4.300 16.665 1.00 97.62 79 LEU A O 1
ATOM 612 N N . ARG A 1 80 ? -10.518 -4.203 15.309 1.00 95.88 80 ARG A N 1
ATOM 613 C CA . ARG A 1 80 ? -11.432 -3.621 16.296 1.00 95.88 80 ARG A CA 1
ATOM 614 C C . ARG A 1 80 ? -11.651 -4.571 17.472 1.00 95.88 80 ARG A C 1
ATOM 616 O O . ARG A 1 80 ? -11.579 -4.131 18.621 1.00 95.88 80 ARG A O 1
ATOM 623 N N . ASP A 1 81 ? -11.918 -5.841 17.193 1.00 95.88 81 ASP A N 1
ATOM 624 C CA . ASP A 1 81 ? -12.249 -6.836 18.211 1.00 95.88 81 ASP A CA 1
ATOM 625 C C . ASP A 1 81 ? -11.014 -7.180 19.056 1.00 95.88 81 ASP A C 1
ATOM 627 O O . ASP A 1 81 ? -11.092 -7.169 20.287 1.00 95.88 81 ASP A O 1
ATOM 631 N N . LEU A 1 82 ? -9.845 -7.337 18.424 1.00 96.38 82 LEU A N 1
ATOM 632 C CA . LEU A 1 82 ? -8.575 -7.551 19.115 1.00 96.38 82 LEU A CA 1
ATOM 633 C C . LEU A 1 82 ? -8.189 -6.345 19.980 1.00 96.38 82 LEU A C 1
ATOM 635 O O . LEU A 1 82 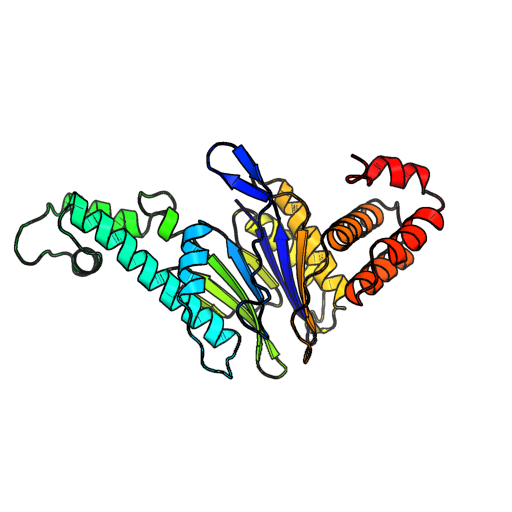? -7.805 -6.513 21.139 1.00 96.38 82 LEU A O 1
ATOM 639 N N . LYS A 1 83 ? -8.348 -5.116 19.468 1.00 94.44 83 LYS A N 1
ATOM 640 C CA . LYS A 1 83 ? -8.174 -3.884 20.260 1.00 94.44 83 LYS A CA 1
ATOM 641 C C . LYS A 1 83 ? -9.077 -3.921 21.492 1.00 94.44 83 LYS A C 1
ATOM 643 O O . LYS A 1 83 ? -8.602 -3.699 22.607 1.00 94.44 83 LYS A O 1
ATOM 648 N N . ASN A 1 84 ? -10.366 -4.207 21.299 1.00 93.12 84 ASN A N 1
ATOM 649 C CA . ASN A 1 84 ? -11.340 -4.228 22.386 1.00 93.12 84 ASN A CA 1
ATOM 650 C C . ASN A 1 84 ? -10.982 -5.270 23.451 1.00 93.12 84 ASN A C 1
ATOM 652 O O . ASN A 1 84 ? -11.058 -4.977 24.646 1.00 93.12 84 ASN A O 1
ATOM 656 N N . GLN A 1 85 ? -10.537 -6.453 23.026 1.00 94.06 85 GLN A N 1
ATOM 657 C CA . GLN A 1 85 ? -10.086 -7.521 23.909 1.00 94.06 85 GLN A CA 1
ATOM 658 C C . GLN A 1 85 ? -8.848 -7.105 24.715 1.00 94.06 85 GLN A C 1
ATOM 660 O O . GLN A 1 85 ? -8.877 -7.157 25.943 1.00 94.06 85 GLN A O 1
ATOM 665 N N . LYS A 1 86 ? -7.766 -6.657 24.060 1.00 93.25 86 LYS A N 1
ATOM 666 C CA . LYS A 1 86 ? -6.497 -6.331 24.740 1.00 93.25 86 LYS A CA 1
ATOM 667 C C . LYS A 1 86 ? -6.658 -5.158 25.712 1.00 93.25 86 LYS A C 1
ATOM 669 O O . LYS A 1 86 ? -6.122 -5.207 26.819 1.00 93.25 86 LYS A O 1
ATOM 674 N N . ILE A 1 87 ? -7.419 -4.127 25.333 1.00 91.12 87 ILE A N 1
ATOM 675 C CA . ILE A 1 87 ? -7.710 -3.001 26.228 1.00 91.12 87 ILE A CA 1
ATOM 676 C C . ILE A 1 87 ? -8.593 -3.455 27.394 1.00 91.12 87 ILE A C 1
ATOM 678 O O . ILE A 1 87 ? -8.275 -3.123 28.532 1.00 91.12 87 ILE A O 1
ATOM 682 N N . SER A 1 88 ? -9.642 -4.249 27.154 1.00 90.06 88 SER A N 1
ATOM 683 C CA . SER A 1 88 ? -10.491 -4.753 28.244 1.00 90.06 88 SER A CA 1
ATOM 684 C C . SER A 1 88 ? -9.697 -5.604 29.235 1.00 90.06 88 SER A C 1
ATOM 686 O O . SER A 1 88 ? -9.855 -5.409 30.430 1.00 90.06 88 SER A O 1
ATOM 688 N N . CYS A 1 89 ? -8.765 -6.452 28.783 1.00 89.12 89 CYS A N 1
ATOM 689 C CA . CYS A 1 89 ? -7.880 -7.197 29.688 1.00 89.12 89 CYS A CA 1
ATOM 690 C C . CYS A 1 89 ? -7.019 -6.273 30.569 1.00 89.12 89 CYS A C 1
ATOM 692 O O . CYS A 1 89 ? -6.850 -6.537 31.762 1.00 89.12 89 CYS A O 1
ATOM 694 N N . LYS A 1 90 ? -6.474 -5.184 30.001 1.00 88.19 90 LYS A N 1
ATOM 695 C CA . LYS A 1 90 ? -5.696 -4.188 30.762 1.00 88.19 90 LYS A CA 1
ATOM 696 C C . LYS A 1 90 ? -6.565 -3.435 31.771 1.00 88.19 90 LYS A C 1
ATOM 698 O O . LYS A 1 90 ? -6.142 -3.232 32.906 1.00 88.19 90 LYS A O 1
ATOM 703 N N . LEU A 1 91 ? -7.762 -3.025 31.359 1.00 86.69 91 LEU A N 1
ATOM 704 C CA . LEU A 1 91 ? -8.717 -2.308 32.202 1.00 86.69 91 LEU A CA 1
ATOM 705 C C . LEU A 1 91 ? -9.260 -3.183 33.333 1.00 86.69 91 LEU A C 1
ATOM 707 O O . LEU A 1 91 ? -9.372 -2.707 34.458 1.00 86.69 91 LEU A O 1
ATOM 711 N N . ASP A 1 92 ? -9.550 -4.451 33.060 1.00 87.00 92 ASP A N 1
ATOM 712 C CA . ASP A 1 92 ? -10.067 -5.393 34.048 1.00 87.00 92 ASP A CA 1
ATOM 713 C C . ASP A 1 92 ? -9.015 -5.669 35.124 1.00 87.00 92 ASP A C 1
ATOM 715 O O . ASP A 1 92 ? -9.270 -5.508 36.314 1.00 87.00 92 ASP A O 1
ATOM 719 N N . SER A 1 93 ? -7.775 -5.922 34.701 1.00 84.81 93 SER A N 1
ATOM 720 C CA . SER A 1 93 ? -6.659 -6.163 35.622 1.00 84.81 93 SER A CA 1
ATOM 721 C C . SER A 1 93 ? -6.344 -4.961 36.525 1.00 84.81 93 SER A C 1
ATOM 723 O O . SER A 1 93 ? -5.901 -5.147 37.655 1.00 84.81 93 SER A O 1
ATOM 725 N N . ALA A 1 94 ? -6.530 -3.731 36.032 1.00 84.75 94 ALA A N 1
ATOM 726 C CA . ALA A 1 94 ? -6.170 -2.511 36.759 1.00 84.75 94 ALA A CA 1
ATOM 727 C C . ALA A 1 94 ? -7.337 -1.885 37.544 1.00 84.75 94 ALA A C 1
ATOM 729 O O . ALA A 1 94 ? -7.121 -1.302 38.605 1.00 84.75 94 ALA A O 1
ATOM 730 N N . PHE A 1 95 ? -8.562 -1.986 37.024 1.00 82.62 95 PHE A N 1
ATOM 731 C CA . PHE A 1 95 ? -9.737 -1.254 37.512 1.00 82.62 95 PHE A CA 1
ATOM 732 C C . PHE A 1 95 ? -11.004 -2.126 37.609 1.00 82.62 95 PHE A C 1
ATOM 734 O O . PHE A 1 95 ? -12.053 -1.647 38.047 1.00 82.62 95 PHE A O 1
ATOM 741 N N . GLY A 1 96 ? -10.946 -3.395 37.189 1.00 82.88 96 GLY A N 1
ATOM 742 C 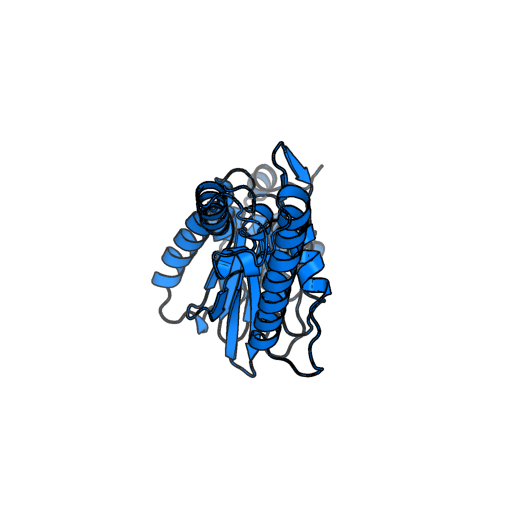CA . GLY A 1 96 ? -12.116 -4.263 37.052 1.00 82.88 96 GLY A CA 1
ATOM 743 C C . GLY A 1 96 ? -13.146 -3.694 36.073 1.00 82.88 96 GLY A C 1
ATOM 744 O O . GLY A 1 96 ? -14.335 -3.689 36.392 1.00 82.88 96 GLY A O 1
ATOM 745 N N . LEU A 1 97 ? -12.689 -3.090 34.971 1.00 83.62 97 LEU A N 1
ATOM 746 C CA . LEU A 1 97 ? -13.518 -2.458 33.943 1.00 83.62 97 LEU A CA 1
ATOM 747 C C . LEU A 1 97 ? -13.321 -3.123 32.581 1.00 83.62 97 LEU A C 1
ATOM 749 O O . LEU A 1 97 ? -12.233 -3.579 32.249 1.00 83.62 97 LEU A O 1
ATOM 753 N N . THR A 1 98 ? -14.345 -3.062 31.740 1.00 84.38 98 THR A N 1
ATOM 754 C CA . THR A 1 98 ? -14.259 -3.383 30.311 1.00 84.38 98 THR A CA 1
ATOM 755 C C . THR A 1 98 ? -14.355 -2.120 29.454 1.00 84.38 98 THR A C 1
ATOM 757 O O . THR A 1 98 ? -14.746 -1.048 29.925 1.00 84.38 98 THR A O 1
ATOM 760 N N . ILE A 1 99 ? -14.047 -2.232 28.157 1.00 83.31 99 ILE A N 1
ATOM 761 C CA . ILE A 1 99 ? -14.334 -1.143 27.209 1.00 83.31 99 ILE A CA 1
ATOM 762 C C . ILE A 1 99 ? -15.824 -0.792 27.178 1.00 83.31 99 ILE A C 1
ATOM 764 O O . ILE A 1 99 ? -16.168 0.377 27.035 1.00 83.31 99 ILE A O 1
ATOM 768 N N . GLU A 1 100 ? -16.711 -1.777 27.322 1.00 83.06 100 GLU A N 1
ATOM 769 C CA . GLU A 1 100 ? -18.151 -1.531 27.294 1.00 83.06 100 GLU A CA 1
ATOM 770 C C . GLU A 1 100 ? -18.603 -0.707 28.507 1.00 83.06 100 GLU A C 1
ATOM 772 O O . GLU A 1 100 ? -19.426 0.198 28.356 1.00 83.06 100 GLU A O 1
ATOM 777 N N . ASP A 1 101 ? -18.005 -0.943 29.679 1.00 80.88 101 ASP A N 1
ATOM 778 C CA . ASP A 1 101 ? -18.240 -0.125 30.874 1.00 80.88 101 ASP A CA 1
ATOM 779 C C . ASP A 1 101 ? -17.792 1.328 30.655 1.00 80.88 101 ASP A C 1
ATOM 781 O O . ASP A 1 101 ? -18.499 2.260 31.043 1.00 80.88 101 ASP A O 1
ATOM 785 N N . LEU A 1 102 ? -16.657 1.538 29.973 1.00 81.38 102 LEU A N 1
ATOM 786 C CA . LEU A 1 102 ? -16.182 2.879 29.617 1.00 81.38 102 LEU A CA 1
ATOM 787 C C . LEU A 1 102 ? -17.098 3.576 28.607 1.00 81.38 102 LEU A C 1
ATOM 789 O O . LEU A 1 102 ? -17.367 4.764 28.761 1.00 81.38 102 LEU A O 1
ATOM 793 N N . VAL A 1 103 ? -17.594 2.867 27.589 1.00 78.31 103 VAL A N 1
ATOM 794 C CA . VAL A 1 103 ? -18.500 3.443 26.577 1.00 78.31 103 VAL A CA 1
ATOM 795 C C . VAL A 1 103 ? -19.854 3.798 27.188 1.00 78.31 103 VAL A C 1
ATOM 797 O O . VAL A 1 103 ? -20.405 4.855 26.890 1.00 78.31 103 VAL A O 1
ATOM 800 N N . ARG A 1 104 ? -20.387 2.943 28.067 1.00 75.75 104 ARG A N 1
ATOM 801 C CA . ARG A 1 104 ? -21.642 3.203 28.788 1.00 75.75 104 ARG A CA 1
ATOM 802 C C . ARG A 1 104 ? -21.484 4.260 29.881 1.00 75.75 104 ARG A C 1
ATOM 804 O O . ARG A 1 104 ? -22.471 4.869 30.270 1.00 75.75 104 ARG A O 1
ATOM 811 N N . GLY A 1 105 ? -20.262 4.478 30.366 1.00 66.62 105 GLY A N 1
ATOM 812 C CA . GLY A 1 105 ? -19.936 5.455 31.402 1.00 66.62 105 GLY A CA 1
ATOM 813 C C . GLY A 1 105 ? -20.246 5.000 32.832 1.00 66.62 105 GLY A C 1
ATOM 814 O O . GLY A 1 105 ? -20.200 5.831 33.739 1.00 66.62 105 GLY A O 1
ATOM 815 N N . HIS A 1 106 ? -20.584 3.722 33.061 1.00 65.31 106 HIS A N 1
ATOM 816 C CA . HIS A 1 106 ? -20.963 3.196 34.381 1.00 65.31 106 HIS A CA 1
ATOM 817 C C . HIS A 1 106 ? -20.546 1.721 34.541 1.00 65.31 106 HIS A C 1
ATOM 819 O O . HIS A 1 106 ? -20.868 0.903 33.680 1.00 65.31 106 HIS A O 1
ATOM 825 N N . LYS A 1 107 ? -19.924 1.359 35.676 1.00 63.88 107 LYS A N 1
ATOM 826 C CA . LYS A 1 107 ? -19.772 -0.040 36.126 1.00 63.88 107 LYS A CA 1
ATOM 827 C C . LYS A 1 107 ? -20.994 -0.436 36.954 1.00 63.88 107 LYS A C 1
ATOM 829 O O . LYS A 1 107 ? -21.497 0.378 37.725 1.00 63.88 107 LYS A O 1
ATOM 834 N N . LYS A 1 108 ? -21.467 -1.678 36.817 1.00 57.78 108 LYS A N 1
ATOM 835 C CA . LYS A 1 108 ? -22.727 -2.106 37.444 1.00 57.78 108 LYS A CA 1
ATOM 836 C C . LYS A 1 108 ? -22.736 -2.080 38.979 1.00 57.78 108 LYS A C 1
ATOM 838 O O . LYS A 1 108 ? -23.816 -1.848 39.502 1.00 57.78 108 LYS A O 1
ATOM 843 N N . GLU A 1 109 ? -21.618 -2.256 39.699 1.00 57.09 109 GLU A N 1
ATOM 844 C CA . GLU A 1 109 ? -21.693 -2.422 41.173 1.00 57.09 109 GLU A CA 1
ATOM 845 C C . GLU A 1 109 ? -20.545 -1.856 42.035 1.00 57.09 109 GLU A C 1
ATOM 847 O O . GLU A 1 109 ? -20.596 -2.005 43.244 1.00 57.09 109 GLU A O 1
ATOM 852 N N . ASP A 1 110 ? -19.589 -1.094 41.502 1.00 56.41 110 ASP A N 1
ATOM 853 C CA . ASP A 1 110 ? -18.663 -0.309 42.338 1.00 56.41 110 ASP A CA 1
ATOM 854 C C . ASP A 1 110 ? -18.352 1.001 41.622 1.00 56.41 110 ASP A C 1
ATOM 856 O O . ASP A 1 110 ? -17.964 0.994 40.449 1.00 56.41 110 ASP A O 1
ATOM 860 N N . LYS A 1 111 ? -18.563 2.136 42.299 1.00 62.97 111 LYS A N 1
ATOM 861 C CA . LYS A 1 111 ? -18.311 3.467 41.732 1.00 62.97 111 LYS A CA 1
ATOM 862 C C . LYS A 1 111 ? -16.806 3.665 41.552 1.00 62.97 111 LYS A C 1
ATOM 864 O O . LYS A 1 111 ? -16.140 4.210 42.428 1.00 62.97 111 LYS A O 1
ATOM 869 N N . VAL A 1 112 ? -16.274 3.231 40.412 1.00 66.31 112 VAL A N 1
ATOM 870 C CA . VAL A 1 112 ? -14.995 3.741 39.914 1.00 66.31 112 VAL A CA 1
ATOM 871 C C . VAL A 1 112 ? -15.140 5.254 39.773 1.00 66.31 112 VAL A C 1
ATOM 873 O O . VAL A 1 112 ? -16.150 5.734 39.260 1.00 66.31 112 VAL A O 1
ATOM 876 N N . ASP A 1 113 ? -14.155 5.990 40.282 1.00 74.62 113 ASP A N 1
ATOM 877 C CA . ASP A 1 113 ? -14.141 7.450 40.265 1.00 74.62 113 ASP A CA 1
ATOM 878 C C . ASP A 1 113 ? -14.399 7.980 38.840 1.00 74.62 113 ASP A C 1
ATOM 880 O O . ASP A 1 113 ? -13.744 7.570 37.877 1.00 74.62 113 ASP A O 1
ATOM 884 N N . GLU A 1 114 ? -15.356 8.902 38.695 1.00 78.06 114 GLU A N 1
ATOM 885 C CA . GLU A 1 114 ? -15.704 9.513 37.408 1.00 78.06 114 GLU A CA 1
ATOM 886 C C . GLU A 1 114 ? -14.501 10.186 36.734 1.00 78.06 114 GLU A C 1
ATOM 888 O O . GLU A 1 114 ? -14.435 10.255 35.507 1.00 78.06 114 GLU A O 1
ATOM 893 N N . THR A 1 115 ? -13.534 10.678 37.513 1.00 82.00 115 THR A N 1
ATOM 894 C CA . THR A 1 115 ? -12.297 11.271 36.987 1.00 82.00 115 THR A CA 1
ATOM 895 C C . THR A 1 115 ? -11.400 10.229 36.317 1.00 82.00 115 THR A C 1
ATOM 897 O O . THR A 1 115 ? -10.801 10.516 35.274 1.00 82.00 115 THR A O 1
ATOM 900 N N . ILE A 1 116 ? -11.365 9.002 36.850 1.00 81.50 116 ILE A N 1
ATOM 901 C CA . ILE A 1 116 ? -10.665 7.863 36.246 1.00 81.50 116 ILE A CA 1
ATOM 902 C C . ILE A 1 116 ? -11.375 7.473 34.951 1.00 81.50 116 ILE A C 1
ATOM 904 O O . ILE A 1 116 ? -10.720 7.366 33.918 1.00 81.50 116 ILE A O 1
ATOM 908 N N . ILE A 1 117 ? -12.707 7.345 34.964 1.00 80.19 117 ILE A N 1
ATOM 909 C CA . ILE A 1 117 ? -13.487 7.018 33.757 1.00 80.19 117 ILE A CA 1
ATOM 910 C C . ILE A 1 117 ? -13.243 8.055 32.656 1.00 80.19 117 ILE A C 1
ATOM 912 O O . ILE A 1 117 ? -12.923 7.675 31.532 1.00 80.19 117 ILE A O 1
ATOM 916 N N . LYS A 1 118 ? -13.312 9.355 32.974 1.00 82.38 118 LYS A N 1
ATOM 917 C CA . LYS A 1 118 ? -13.048 10.435 32.007 1.00 82.38 118 LYS A CA 1
ATOM 918 C C . LYS A 1 118 ? -11.626 10.380 31.449 1.00 82.38 118 LYS A C 1
ATOM 920 O O . LYS A 1 118 ? -11.452 10.503 30.241 1.00 82.38 118 LYS A O 1
ATOM 925 N N . SER A 1 119 ? -10.625 10.136 32.297 1.00 84.50 119 SER A N 1
ATOM 926 C CA . SER A 1 119 ? -9.231 9.996 31.850 1.00 84.50 119 SER A CA 1
ATOM 927 C C . SER A 1 119 ? -9.041 8.779 30.939 1.00 84.50 119 SER A C 1
ATOM 929 O O . SER A 1 119 ? -8.355 8.859 29.924 1.00 84.50 119 SER A O 1
ATOM 931 N N . LEU A 1 120 ? -9.676 7.648 31.261 1.00 84.69 120 LEU A N 1
ATOM 932 C CA . LEU A 1 120 ? -9.618 6.434 30.445 1.00 84.69 120 LEU A CA 1
ATOM 933 C C . LEU A 1 120 ? -10.353 6.603 29.109 1.00 84.69 120 LEU A C 1
ATOM 935 O O . LEU A 1 120 ? -9.839 6.166 28.083 1.00 84.69 120 LEU A O 1
ATOM 939 N N . GLN A 1 121 ? -11.515 7.265 29.103 1.00 83.56 121 GLN A N 1
ATOM 940 C CA . GLN A 1 121 ? -12.246 7.619 27.883 1.00 83.56 121 GLN A CA 1
ATOM 941 C C . GLN A 1 121 ? -11.415 8.537 26.984 1.00 83.56 121 GLN A C 1
ATOM 943 O O . GLN A 1 121 ? -11.321 8.294 25.784 1.00 83.56 121 GLN A O 1
ATOM 948 N N . GLN A 1 122 ? -10.758 9.543 27.564 1.00 84.12 122 GLN A N 1
ATOM 949 C CA . GLN A 1 122 ? -9.841 10.410 26.831 1.00 84.12 122 GLN A CA 1
ATOM 950 C C . GLN A 1 122 ? -8.695 9.590 26.217 1.00 84.12 122 GLN A C 1
ATOM 952 O O . GLN A 1 122 ? -8.442 9.677 25.015 1.00 84.12 122 GLN A O 1
ATOM 957 N N . ALA A 1 123 ? -8.092 8.687 26.992 1.00 83.62 123 ALA A N 1
ATOM 958 C CA . ALA A 1 123 ? -7.006 7.828 26.532 1.00 83.62 123 ALA A CA 1
ATOM 959 C C . ALA A 1 123 ? -7.390 6.832 25.414 1.00 83.62 123 ALA A C 1
ATOM 961 O O . ALA A 1 123 ? -6.499 6.327 24.731 1.00 83.62 123 ALA A O 1
ATOM 962 N N . LEU A 1 124 ? -8.684 6.543 25.200 1.00 82.75 124 LEU A N 1
ATOM 963 C CA . LEU A 1 124 ? -9.171 5.758 24.050 1.00 82.75 124 LEU A CA 1
ATOM 964 C C . LEU A 1 124 ? -9.150 6.545 22.731 1.00 82.75 124 LEU A C 1
ATOM 966 O O . LEU A 1 124 ? -9.282 5.949 21.663 1.00 82.75 124 LEU A O 1
ATOM 970 N N . THR A 1 125 ? -9.003 7.866 22.808 1.00 76.38 125 THR A N 1
ATOM 971 C CA . THR A 1 125 ? -8.987 8.778 21.653 1.00 76.38 125 THR A CA 1
ATOM 972 C C . THR A 1 125 ? -7.632 9.454 21.441 1.00 76.38 125 THR A C 1
ATOM 974 O O . THR A 1 125 ? -7.410 10.079 20.409 1.00 76.38 125 THR A O 1
ATOM 977 N N . GLU A 1 126 ? -6.702 9.312 22.387 1.00 79.12 126 GLU A N 1
ATOM 978 C CA . GLU A 1 126 ? -5.373 9.917 22.310 1.00 79.12 126 GLU A CA 1
ATOM 979 C C . GLU A 1 126 ? -4.385 9.062 21.506 1.00 79.12 126 GLU A C 1
ATOM 981 O O . GLU A 1 126 ? -3.987 7.972 21.921 1.00 79.12 126 GLU A O 1
ATOM 986 N N . GLU A 1 127 ? -3.873 9.618 20.407 1.00 65.06 127 GLU A N 1
ATOM 987 C CA . GLU A 1 127 ? -2.864 8.975 19.548 1.00 65.06 127 GLU A CA 1
ATOM 988 C C . GLU A 1 127 ? -1.516 8.706 20.241 1.00 65.06 127 GLU A C 1
ATOM 990 O O . GLU A 1 127 ? -0.710 7.912 19.759 1.00 65.06 127 GLU A O 1
ATOM 995 N N . GLN A 1 128 ? -1.235 9.371 21.364 1.00 71.69 128 GLN A N 1
ATOM 996 C CA . GLN A 1 128 ? -0.029 9.155 22.177 1.00 71.69 128 GLN A CA 1
ATOM 997 C C . GLN A 1 128 ? -0.350 8.634 23.585 1.00 71.69 128 GLN A C 1
ATOM 999 O O . GLN A 1 128 ? 0.521 8.625 24.453 1.00 71.69 128 GLN A O 1
ATOM 1004 N N . GLY A 1 129 ? -1.593 8.199 23.806 1.00 74.75 129 GLY A N 1
ATOM 1005 C CA . GLY A 1 129 ? -2.064 7.710 25.095 1.00 74.75 129 GLY A CA 1
ATOM 1006 C C . GLY A 1 129 ? -1.613 6.280 25.405 1.00 74.75 129 GLY A C 1
ATOM 1007 O O . GLY A 1 129 ? -0.980 5.591 24.601 1.00 74.75 129 GLY A O 1
ATOM 1008 N N . GLN A 1 130 ? -2.002 5.790 26.583 1.00 82.94 130 GLN A N 1
ATOM 1009 C CA . GLN A 1 130 ? -1.649 4.450 27.085 1.00 82.94 130 GLN A CA 1
ATOM 1010 C C . GLN A 1 130 ? -2.072 3.280 26.170 1.00 82.94 130 GLN A C 1
ATOM 1012 O O . GLN A 1 130 ? -1.535 2.179 26.291 1.00 82.94 130 GLN A O 1
ATOM 1017 N N . PHE A 1 131 ? -3.036 3.497 25.267 1.00 87.69 131 PHE A N 1
ATOM 1018 C CA . PHE A 1 131 ? -3.552 2.482 24.341 1.00 87.69 131 PHE A CA 1
ATOM 1019 C C . PHE A 1 131 ? -3.060 2.660 22.901 1.00 87.69 131 PHE A C 1
ATOM 1021 O O . PHE A 1 131 ? -3.518 1.940 22.014 1.00 87.69 131 PHE A O 1
ATOM 1028 N N . LYS A 1 132 ? -2.105 3.570 22.661 1.00 86.19 132 LYS A N 1
ATOM 1029 C CA . LYS A 1 132 ? -1.558 3.881 21.333 1.00 86.19 132 LYS A CA 1
ATOM 1030 C C . LYS A 1 132 ? -1.227 2.640 20.505 1.00 86.19 132 LYS A C 1
ATOM 1032 O O . LYS A 1 132 ? -1.572 2.579 19.332 1.00 86.19 132 LYS A O 1
ATOM 1037 N N . GLU A 1 133 ? -0.575 1.648 21.105 1.00 86.62 133 GLU A N 1
ATOM 1038 C CA . GLU A 1 133 ? -0.147 0.426 20.406 1.00 86.62 133 GLU A CA 1
ATOM 1039 C C . GLU A 1 133 ? -1.304 -0.388 19.800 1.00 86.62 133 GLU A C 1
ATOM 1041 O O . GLU A 1 133 ? -1.083 -1.149 18.862 1.00 86.62 133 GLU A O 1
ATOM 1046 N N . TYR A 1 134 ? -2.535 -0.195 20.284 1.00 90.12 134 TYR A N 1
ATOM 1047 C CA . TYR A 1 134 ? -3.744 -0.832 19.757 1.00 90.12 134 TYR A CA 1
ATOM 1048 C C . TYR A 1 134 ? -4.584 0.095 18.879 1.00 90.12 134 TYR A C 1
ATOM 1050 O O . TYR A 1 134 ? -5.447 -0.393 18.159 1.00 90.12 134 TYR A O 1
ATOM 1058 N N . LEU A 1 135 ? -4.357 1.410 18.943 1.00 89.19 135 LEU A N 1
ATOM 1059 C CA . LEU A 1 135 ? -5.127 2.425 18.215 1.00 89.19 135 LEU A CA 1
ATOM 1060 C C . LEU A 1 135 ? -4.428 2.870 16.926 1.00 89.19 135 LEU A C 1
ATOM 1062 O O . LEU A 1 135 ? -5.081 3.047 15.904 1.00 89.19 135 LEU A O 1
ATOM 1066 N N . SER A 1 136 ? -3.103 3.009 16.953 1.00 88.88 136 SER A N 1
ATOM 1067 C CA . SER A 1 136 ? -2.289 3.496 15.834 1.00 88.88 136 SER A CA 1
ATOM 1068 C C . SER A 1 136 ? -1.838 2.355 14.919 1.00 88.88 136 SER A C 1
ATOM 1070 O O . SER A 1 136 ? -0.640 2.145 14.710 1.00 88.88 136 SER A O 1
ATOM 1072 N N . ASN A 1 137 ? -2.809 1.602 14.406 1.00 92.62 137 ASN A N 1
ATOM 1073 C CA . ASN A 1 137 ? -2.597 0.527 13.443 1.00 92.62 137 ASN A CA 1
ATOM 1074 C C . ASN A 1 137 ? -3.431 0.800 12.197 1.00 92.62 137 ASN A C 1
ATOM 1076 O O . ASN A 1 137 ? -4.589 1.198 12.300 1.00 92.62 137 ASN A O 1
ATOM 1080 N N . GLU A 1 138 ? -2.855 0.569 11.029 1.00 95.12 138 GLU A N 1
ATOM 1081 C CA . GLU A 1 138 ? -3.546 0.765 9.764 1.00 95.12 138 GLU A CA 1
ATOM 1082 C C . GLU A 1 138 ? -3.065 -0.264 8.744 1.00 95.12 138 GLU A C 1
ATOM 1084 O O . GLU A 1 138 ? -1.879 -0.606 8.673 1.00 95.12 138 GLU A O 1
ATOM 1089 N N . VAL A 1 139 ? -4.017 -0.776 7.975 1.00 97.12 139 VAL A N 1
ATOM 1090 C CA . VAL A 1 139 ? -3.800 -1.731 6.896 1.00 97.12 139 VAL A CA 1
ATOM 1091 C C . VAL A 1 139 ? -4.391 -1.146 5.628 1.00 97.12 139 VAL A C 1
ATOM 1093 O O . VAL A 1 139 ? -5.534 -0.695 5.623 1.00 97.12 139 VAL A O 1
ATOM 1096 N N . ILE A 1 140 ? -3.618 -1.171 4.551 1.00 97.94 140 ILE A N 1
ATOM 1097 C CA . ILE A 1 140 ? -4.085 -0.819 3.218 1.00 97.94 140 ILE A CA 1
ATOM 1098 C C . ILE A 1 140 ? -4.234 -2.084 2.387 1.00 97.94 140 ILE A C 1
ATOM 1100 O O . ILE A 1 140 ? -3.290 -2.854 2.274 1.00 97.94 140 ILE A O 1
ATOM 1104 N N . THR A 1 141 ? -5.404 -2.304 1.800 1.00 98.31 141 THR A N 1
ATOM 1105 C CA . THR A 1 141 ? -5.698 -3.473 0.966 1.00 98.31 141 THR A CA 1
ATOM 1106 C C . THR A 1 141 ? -5.999 -3.020 -0.452 1.00 98.31 141 THR A C 1
ATOM 1108 O O . THR A 1 141 ? -6.803 -2.113 -0.668 1.00 98.31 141 THR A O 1
ATOM 1111 N N . VAL A 1 142 ? -5.373 -3.669 -1.430 1.00 98.44 142 VAL A N 1
ATOM 111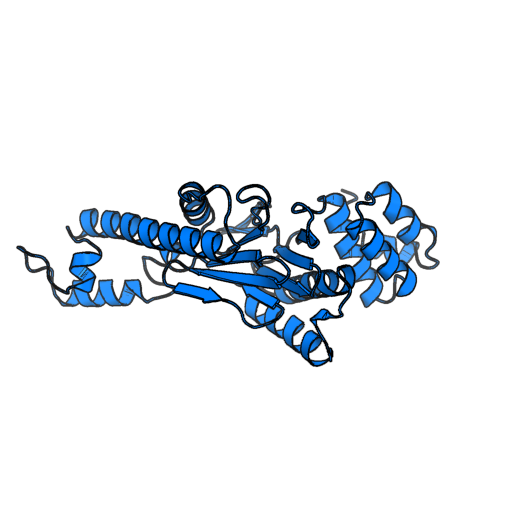2 C CA . VAL A 1 142 ? -5.592 -3.410 -2.854 1.00 98.44 142 VAL A CA 1
ATOM 1113 C C . VAL A 1 142 ? -5.967 -4.686 -3.591 1.00 98.44 142 VAL A C 1
ATOM 1115 O O . VAL A 1 142 ? -5.525 -5.779 -3.243 1.00 98.44 142 VAL A O 1
ATOM 1118 N N . GLY A 1 143 ? -6.770 -4.552 -4.640 1.00 98.00 143 GLY A N 1
ATOM 1119 C CA . GLY A 1 143 ? -7.134 -5.673 -5.501 1.00 98.00 143 GLY A CA 1
ATOM 1120 C C . GLY A 1 143 ? -8.113 -5.266 -6.592 1.00 98.00 143 GLY A C 1
ATOM 1121 O O . GLY A 1 143 ? -8.366 -4.080 -6.807 1.00 98.00 143 GLY A O 1
ATOM 1122 N N . PHE A 1 144 ? -8.685 -6.257 -7.272 1.00 97.56 144 PHE A N 1
ATOM 1123 C CA . PHE A 1 144 ? -9.724 -6.033 -8.274 1.00 97.56 144 PHE A CA 1
ATOM 1124 C C . PHE A 1 144 ? -11.084 -6.514 -7.784 1.00 97.56 144 PHE A C 1
ATOM 1126 O O . PHE A 1 144 ? -11.234 -7.637 -7.314 1.00 97.56 144 PHE A O 1
ATOM 1133 N N . ASN A 1 145 ? -12.100 -5.686 -7.992 1.00 95.12 145 ASN A N 1
ATOM 1134 C CA . ASN A 1 145 ? -13.494 -6.094 -7.958 1.00 95.12 145 ASN A CA 1
ATOM 1135 C C . ASN A 1 145 ? -13.996 -6.217 -9.403 1.00 95.12 145 ASN A C 1
ATOM 1137 O O . ASN A 1 145 ? -14.319 -5.230 -10.076 1.00 95.12 145 ASN A O 1
ATOM 1141 N N . GLY A 1 146 ? -13.949 -7.440 -9.932 1.00 92.81 146 GLY A N 1
ATOM 1142 C CA . GLY A 1 146 ? -14.143 -7.698 -11.355 1.00 92.81 146 GLY A CA 1
ATOM 1143 C C . GLY A 1 146 ? -13.063 -7.013 -12.200 1.00 92.81 146 GLY A C 1
ATOM 1144 O O . GLY A 1 146 ? -11.922 -7.459 -12.251 1.00 92.81 146 GLY A O 1
ATOM 1145 N N . ARG A 1 147 ? -13.424 -5.932 -12.902 1.00 94.25 147 ARG A N 1
ATOM 1146 C CA . ARG A 1 147 ? -12.483 -5.142 -13.726 1.00 94.25 147 ARG A CA 1
ATOM 1147 C C . ARG A 1 147 ? -12.024 -3.851 -13.056 1.00 94.25 147 ARG A C 1
ATOM 1149 O O . ARG A 1 147 ? -11.187 -3.159 -13.628 1.00 94.25 147 ARG A O 1
ATOM 1156 N N . THR A 1 148 ? -12.588 -3.521 -11.901 1.00 96.31 148 THR A N 1
ATOM 1157 C CA . THR A 1 148 ? -12.357 -2.244 -11.233 1.00 96.31 148 THR A CA 1
ATOM 1158 C C . THR A 1 148 ? -11.260 -2.418 -10.188 1.00 96.31 148 THR A C 1
ATOM 1160 O O . THR A 1 148 ? -11.447 -3.226 -9.278 1.00 96.31 148 THR A O 1
ATOM 1163 N N . PRO A 1 149 ? -10.124 -1.713 -10.300 1.00 97.81 149 PRO A N 1
ATOM 1164 C CA . PRO A 1 149 ? -9.141 -1.664 -9.225 1.00 97.81 149 PRO A CA 1
ATOM 1165 C C . PRO A 1 149 ? -9.721 -0.912 -8.021 1.00 97.81 149 PRO A C 1
ATOM 1167 O O . PRO A 1 149 ? -10.400 0.105 -8.182 1.00 97.81 149 PRO A O 1
ATOM 1170 N N . GLU A 1 150 ? -9.465 -1.402 -6.812 1.00 97.94 150 GLU A N 1
ATOM 1171 C CA . GLU A 1 150 ? -9.935 -0.777 -5.577 1.00 97.94 150 GLU A CA 1
ATOM 1172 C C . GLU A 1 150 ? -8.818 -0.714 -4.531 1.00 97.94 150 GLU A C 1
ATOM 1174 O O . GLU A 1 150 ? -7.979 -1.613 -4.443 1.00 97.94 150 GLU A O 1
ATOM 1179 N N . ILE A 1 151 ? -8.833 0.361 -3.739 1.00 98.56 151 ILE A N 1
ATOM 1180 C CA . ILE A 1 151 ? -7.985 0.563 -2.564 1.00 98.56 151 ILE A CA 1
ATOM 1181 C C . ILE A 1 151 ? -8.914 0.767 -1.365 1.00 98.56 151 ILE A C 1
ATOM 1183 O O . ILE A 1 151 ? -9.847 1.574 -1.425 1.00 98.56 151 ILE A O 1
ATOM 1187 N N . TYR A 1 152 ? -8.633 0.056 -0.281 1.00 98.56 152 TYR A N 1
ATOM 1188 C CA . TYR A 1 152 ? -9.320 0.178 0.998 1.00 98.56 152 TYR A CA 1
ATOM 1189 C C . TYR A 1 152 ? -8.313 0.397 2.119 1.00 98.56 152 TYR A C 1
ATOM 1191 O O . TYR A 1 152 ? -7.207 -0.142 2.070 1.00 98.56 152 TYR A O 1
ATOM 1199 N N . THR A 1 153 ? -8.702 1.163 3.130 1.00 97.81 153 THR A N 1
ATOM 1200 C CA . THR A 1 153 ? -7.952 1.296 4.379 1.00 97.81 153 THR A CA 1
ATOM 1201 C C . THR A 1 153 ? -8.781 0.760 5.536 1.00 97.81 153 THR A C 1
ATOM 1203 O O . THR A 1 153 ? -10.000 0.919 5.577 1.00 97.81 153 THR A O 1
ATOM 1206 N N . ALA A 1 154 ? -8.114 0.110 6.482 1.00 97.94 154 ALA A N 1
ATOM 1207 C CA . ALA A 1 154 ? -8.710 -0.412 7.700 1.00 97.94 154 ALA A CA 1
ATOM 1208 C C . ALA A 1 154 ? -7.855 -0.016 8.904 1.00 97.94 154 ALA A C 1
ATOM 1210 O O . ALA A 1 154 ? -6.648 -0.253 8.934 1.00 97.94 154 ALA A O 1
ATOM 1211 N N . THR A 1 155 ? -8.498 0.548 9.919 1.00 96.25 155 THR A N 1
ATOM 1212 C CA . THR A 1 155 ? -7.918 0.858 11.227 1.00 96.25 155 THR A CA 1
ATOM 1213 C C . THR A 1 155 ? -8.729 0.151 12.319 1.00 96.25 155 THR A C 1
ATOM 1215 O O . THR A 1 155 ? -9.838 -0.310 12.072 1.00 96.25 155 THR A O 1
ATOM 1218 N N . PRO A 1 156 ? -8.266 0.095 13.574 1.00 94.25 156 PRO A N 1
ATOM 1219 C CA . PRO A 1 156 ? -9.074 -0.383 14.699 1.00 94.25 156 PRO A CA 1
ATOM 1220 C C . PRO A 1 156 ? -10.357 0.429 14.985 1.00 94.25 156 PRO A C 1
ATOM 1222 O O . PRO A 1 156 ? -11.101 0.094 15.919 1.00 94.25 156 PRO A O 1
ATOM 1225 N N . LEU A 1 157 ? -10.586 1.531 14.261 1.00 91.88 157 LEU A N 1
ATOM 1226 C CA . LEU A 1 157 ? -11.696 2.466 14.459 1.00 91.88 157 LEU A CA 1
ATOM 1227 C C . LEU A 1 157 ? -12.619 2.546 13.241 1.00 91.88 157 LEU A C 1
ATOM 1229 O O . LEU A 1 157 ? -13.839 2.548 13.413 1.00 91.88 157 LEU A O 1
ATOM 1233 N N . THR A 1 158 ? -12.064 2.549 12.030 1.00 94.38 158 THR A N 1
ATOM 1234 C CA . THR A 1 158 ? -12.811 2.747 10.782 1.00 94.38 158 THR A CA 1
ATOM 1235 C C . THR A 1 158 ? -12.300 1.861 9.652 1.00 94.38 158 THR A C 1
ATOM 1237 O O . THR A 1 158 ? -11.205 1.301 9.713 1.00 94.38 158 THR A O 1
ATOM 1240 N N . HIS A 1 159 ? -13.110 1.758 8.606 1.00 95.88 159 HIS A N 1
ATOM 1241 C CA . HIS A 1 159 ? -12.732 1.165 7.336 1.00 95.88 159 HIS A CA 1
ATOM 1242 C C . HIS A 1 159 ? -13.348 1.979 6.206 1.00 95.88 159 HIS A C 1
ATOM 1244 O O . HIS A 1 159 ? -14.557 2.227 6.221 1.00 95.88 159 HIS A O 1
ATOM 1250 N N . ASP A 1 160 ? -12.534 2.338 5.217 1.00 97.19 160 ASP A N 1
ATOM 1251 C CA . ASP A 1 160 ? -12.904 3.298 4.189 1.00 97.19 160 ASP A CA 1
ATOM 1252 C C . ASP A 1 160 ? -12.428 2.862 2.799 1.00 97.19 160 ASP A C 1
ATOM 1254 O O . ASP A 1 160 ? -11.346 2.300 2.614 1.00 97.19 160 ASP A O 1
ATOM 1258 N N . LYS A 1 161 ? -13.250 3.150 1.783 1.00 98.00 161 LYS A N 1
ATOM 1259 C CA . LYS A 1 161 ? -12.847 3.028 0.378 1.00 98.00 161 LYS A CA 1
ATOM 1260 C C . LYS A 1 161 ? -12.109 4.293 -0.037 1.00 98.00 161 LYS A C 1
ATOM 1262 O O . LYS A 1 161 ? -12.660 5.389 0.071 1.00 98.00 161 LYS A O 1
ATOM 1267 N N . VAL A 1 162 ? -10.926 4.146 -0.619 1.00 97.75 162 VAL A N 1
ATOM 1268 C CA . VAL A 1 162 ? -10.203 5.276 -1.202 1.00 97.75 162 VAL A CA 1
ATOM 1269 C C . VAL A 1 162 ? -10.743 5.566 -2.602 1.00 97.75 162 VAL A C 1
ATOM 1271 O O . VAL A 1 162 ? -10.810 4.686 -3.461 1.00 97.75 162 VAL A O 1
ATOM 1274 N N . ALA A 1 163 ? -11.133 6.820 -2.838 1.00 95.25 163 ALA A N 1
ATOM 1275 C CA . ALA A 1 163 ? -11.654 7.268 -4.131 1.00 95.25 163 ALA A CA 1
ATOM 1276 C C . ALA A 1 163 ? -10.554 7.574 -5.166 1.00 95.25 163 ALA A C 1
ATOM 1278 O O . ALA A 1 163 ? -10.809 7.529 -6.367 1.00 95.25 163 ALA A O 1
ATOM 1279 N N . LEU A 1 164 ? -9.348 7.908 -4.704 1.00 95.81 164 LEU A N 1
ATOM 1280 C CA . LEU A 1 164 ? -8.213 8.282 -5.545 1.00 95.81 164 LEU A CA 1
ATOM 1281 C C . LEU A 1 164 ? -7.505 7.060 -6.153 1.00 95.81 164 LEU A C 1
ATOM 1283 O O . LEU A 1 164 ? -7.666 5.920 -5.714 1.00 95.81 164 LEU A O 1
ATOM 1287 N N . ASN A 1 165 ? -6.667 7.319 -7.161 1.00 97.69 165 ASN A N 1
ATOM 1288 C CA . ASN A 1 165 ? -5.790 6.319 -7.777 1.00 97.69 165 ASN A CA 1
ATOM 1289 C C . ASN A 1 165 ? -4.617 5.892 -6.891 1.00 97.69 165 ASN A C 1
ATOM 1291 O O . ASN A 1 165 ? -3.873 4.993 -7.264 1.00 97.69 165 ASN A O 1
ATOM 1295 N N . PHE A 1 166 ? -4.429 6.527 -5.739 1.00 98.12 166 PHE A N 1
ATOM 1296 C CA . PHE A 1 166 ? -3.367 6.198 -4.806 1.00 98.12 166 PHE A CA 1
ATOM 1297 C C . PHE A 1 166 ? -3.781 6.535 -3.375 1.00 98.12 166 PHE A C 1
ATOM 1299 O O . PHE A 1 166 ? -4.719 7.298 -3.146 1.00 98.12 166 PHE A O 1
ATOM 1306 N N . MET A 1 167 ? -3.053 5.969 -2.422 1.00 97.62 167 MET A N 1
ATOM 1307 C CA . MET A 1 167 ? -3.145 6.283 -1.000 1.00 97.62 167 MET A CA 1
ATOM 1308 C C . MET A 1 167 ? -1.799 5.991 -0.360 1.00 97.62 167 MET A C 1
ATOM 1310 O O . MET A 1 167 ? -1.102 5.071 -0.788 1.00 97.62 167 MET A O 1
ATOM 1314 N N . THR A 1 168 ? -1.435 6.746 0.669 1.00 96.88 168 THR A N 1
ATOM 1315 C CA . THR A 1 168 ? -0.232 6.450 1.444 1.00 96.88 168 THR A CA 1
ATOM 1316 C C . THR A 1 168 ? -0.567 6.416 2.922 1.00 96.88 168 THR A C 1
ATOM 1318 O O . THR A 1 168 ? -1.385 7.206 3.390 1.00 96.88 168 THR A O 1
ATOM 1321 N N . VAL A 1 169 ? 0.039 5.477 3.641 1.00 94.62 169 VAL A N 1
ATOM 1322 C CA . VAL A 1 169 ? -0.204 5.260 5.071 1.00 94.62 169 VAL A CA 1
ATOM 1323 C C . VAL A 1 169 ? 1.115 5.141 5.827 1.00 94.62 169 VAL A C 1
ATOM 1325 O O . VAL A 1 169 ? 2.152 4.779 5.263 1.00 94.62 169 VAL A O 1
ATOM 1328 N N . GLY A 1 170 ? 1.078 5.459 7.120 1.00 90.69 170 GLY A N 1
ATOM 1329 C CA . GLY A 1 170 ? 2.224 5.385 8.025 1.00 90.69 170 GLY A CA 1
ATOM 1330 C C . GLY A 1 170 ? 2.951 6.712 8.245 1.00 90.69 170 GLY A C 1
ATOM 1331 O O . GLY A 1 170 ? 2.581 7.761 7.730 1.00 90.69 170 GLY A O 1
ATOM 1332 N N . SER A 1 171 ? 4.019 6.678 9.039 1.00 86.50 171 SER A N 1
ATOM 1333 C CA . SER A 1 171 ? 4.764 7.868 9.487 1.00 86.50 171 SER A CA 1
ATOM 1334 C C . SER A 1 171 ? 5.473 8.646 8.372 1.00 86.50 171 SER A C 1
ATOM 1336 O O . SER A 1 171 ? 5.963 9.743 8.608 1.00 86.50 171 SER A O 1
ATOM 1338 N N . GLY A 1 172 ? 5.638 8.056 7.188 1.00 88.56 172 GLY A N 1
ATOM 1339 C CA . GLY A 1 172 ? 6.162 8.745 6.005 1.00 88.56 172 GLY A CA 1
ATOM 1340 C C . GLY A 1 172 ? 5.080 9.271 5.061 1.00 88.56 172 GLY A C 1
ATOM 1341 O O . GLY A 1 172 ? 5.435 9.820 4.016 1.00 88.56 172 GLY A O 1
ATOM 1342 N N . SER A 1 173 ? 3.801 9.059 5.379 1.00 92.62 173 SER A N 1
ATOM 1343 C CA . SER A 1 173 ? 2.687 9.270 4.450 1.00 92.62 173 SER A CA 1
ATOM 1344 C C . SER A 1 173 ? 2.541 10.722 4.018 1.00 92.62 173 SER A C 1
ATOM 1346 O O . SER A 1 173 ? 2.315 10.973 2.847 1.00 92.62 173 SER A O 1
ATOM 1348 N N . ASP A 1 174 ? 2.769 11.699 4.887 1.00 93.00 174 ASP A N 1
ATOM 1349 C CA . ASP A 1 174 ? 2.611 13.119 4.562 1.00 93.00 174 ASP A CA 1
ATOM 1350 C C . ASP A 1 174 ? 3.533 13.537 3.397 1.00 93.00 174 ASP A C 1
ATOM 1352 O O . ASP A 1 174 ? 3.080 14.111 2.403 1.00 93.00 174 ASP A O 1
ATOM 1356 N N . LEU A 1 175 ? 4.815 13.154 3.458 1.00 94.56 175 LEU A N 1
ATOM 1357 C CA . LEU A 1 175 ? 5.797 13.421 2.397 1.00 94.56 175 LEU A CA 1
ATOM 1358 C C . LEU A 1 175 ? 5.547 12.583 1.131 1.00 94.56 175 LEU A C 1
ATOM 1360 O O . LEU A 1 175 ? 5.740 13.079 0.018 1.00 94.56 175 LEU A O 1
ATOM 1364 N N . SER A 1 176 ? 5.122 11.324 1.284 1.00 95.44 176 SER A N 1
ATOM 1365 C CA . SER A 1 176 ? 4.815 10.449 0.142 1.00 95.44 176 SER A CA 1
ATOM 1366 C C . SER A 1 176 ? 3.555 10.916 -0.587 1.00 95.44 176 SER A C 1
ATOM 1368 O O . SER A 1 176 ? 3.575 11.067 -1.807 1.00 95.44 176 SER A O 1
ATOM 1370 N N . SER A 1 177 ? 2.487 11.220 0.151 1.00 96.62 177 SER A N 1
ATOM 1371 C CA . SER A 1 177 ? 1.240 11.792 -0.355 1.00 96.62 177 SER A CA 1
ATOM 1372 C C . SER A 1 177 ? 1.488 13.103 -1.076 1.00 96.62 177 SER A C 1
ATOM 1374 O O . SER A 1 177 ? 0.968 13.274 -2.171 1.00 96.62 177 SER A O 1
ATOM 1376 N N . GLN A 1 178 ? 2.299 14.013 -0.523 1.00 96.50 178 GLN A N 1
ATOM 1377 C CA . GLN A 1 178 ? 2.653 15.248 -1.226 1.00 96.50 178 GLN A CA 1
ATOM 1378 C C . GLN A 1 178 ? 3.311 14.942 -2.581 1.00 96.50 178 GLN A C 1
ATOM 1380 O O . GLN A 1 178 ? 2.873 15.459 -3.605 1.00 96.50 178 GLN A O 1
ATOM 1385 N N . SER A 1 179 ? 4.310 14.054 -2.603 1.00 96.38 179 SER A N 1
ATOM 1386 C CA . SER A 1 179 ? 5.009 13.686 -3.839 1.00 96.38 179 SER A CA 1
ATOM 1387 C C . SER A 1 179 ? 4.090 13.037 -4.878 1.00 96.38 179 SER A C 1
ATOM 1389 O O . SER A 1 179 ? 4.271 13.266 -6.074 1.00 96.38 179 SER A O 1
ATOM 1391 N N . LEU A 1 180 ? 3.144 12.196 -4.451 1.00 97.56 180 LEU A N 1
ATOM 1392 C CA . LEU A 1 180 ? 2.188 11.564 -5.359 1.00 97.56 180 LEU A CA 1
ATOM 1393 C C . LEU A 1 180 ? 1.130 12.558 -5.834 1.00 97.56 180 LEU A C 1
ATOM 1395 O O . LEU A 1 180 ? 0.848 12.572 -7.026 1.00 97.56 180 LEU A O 1
ATOM 1399 N N . ASN A 1 181 ? 0.601 13.419 -4.960 1.00 97.25 181 ASN A N 1
ATOM 1400 C CA . ASN A 1 181 ? -0.325 14.489 -5.345 1.00 97.25 181 ASN A CA 1
ATOM 1401 C C . ASN A 1 181 ? 0.285 15.363 -6.449 1.00 97.25 181 ASN A C 1
ATOM 1403 O O . ASN A 1 181 ? -0.299 15.470 -7.524 1.00 97.25 181 ASN A O 1
ATOM 1407 N N . GLU A 1 182 ? 1.501 15.880 -6.232 1.00 97.06 182 GLU A N 1
ATOM 1408 C CA . GLU A 1 182 ? 2.222 16.700 -7.217 1.00 97.06 182 GLU A CA 1
ATOM 1409 C C . GLU A 1 182 ? 2.380 15.977 -8.564 1.00 97.06 182 GLU A C 1
ATOM 1411 O O . GLU A 1 182 ? 2.255 16.587 -9.623 1.00 97.06 182 GLU A O 1
ATOM 1416 N N . PHE A 1 183 ? 2.631 14.663 -8.552 1.00 96.81 183 PHE A N 1
ATOM 1417 C CA . PHE A 1 183 ? 2.703 13.877 -9.780 1.00 96.81 183 PHE A CA 1
ATOM 1418 C C . PHE A 1 183 ? 1.331 13.707 -10.444 1.00 96.81 183 PHE A C 1
ATOM 1420 O O . PHE A 1 183 ? 1.194 14.001 -11.632 1.00 96.81 183 PHE A O 1
ATOM 1427 N N . TYR A 1 184 ? 0.320 13.230 -9.717 1.00 96.44 184 TYR A N 1
ATOM 1428 C CA . TYR A 1 184 ? -0.993 12.908 -10.278 1.00 96.44 184 TYR A CA 1
ATOM 1429 C C . TYR A 1 184 ? -1.750 14.150 -10.767 1.00 96.44 184 TYR A C 1
ATOM 1431 O O . TYR A 1 184 ? -2.497 14.038 -11.735 1.00 96.44 184 TYR A O 1
ATOM 1439 N N . GLU A 1 185 ? -1.491 15.335 -10.207 1.00 95.75 185 GLU A N 1
ATOM 1440 C CA . GLU A 1 185 ? -1.998 16.613 -10.732 1.00 95.75 185 GLU A CA 1
ATOM 1441 C C . GLU A 1 185 ? -1.509 16.911 -12.161 1.00 95.75 185 GLU A C 1
ATOM 1443 O O . GLU A 1 185 ? -2.201 17.575 -12.934 1.00 95.75 185 GLU A O 1
ATOM 1448 N N . THR A 1 186 ? -0.345 16.381 -12.560 1.00 95.69 186 THR A N 1
ATOM 1449 C CA . THR A 1 186 ? 0.180 16.536 -13.930 1.00 95.69 186 THR A CA 1
ATOM 1450 C C . THR A 1 186 ? -0.419 15.545 -14.930 1.00 95.69 186 THR A C 1
ATOM 1452 O O . THR A 1 186 ? -0.197 15.667 -16.138 1.00 95.69 186 THR A O 1
ATOM 1455 N N . ILE A 1 187 ? -1.179 14.551 -14.458 1.00 95.88 187 ILE A N 1
ATOM 1456 C CA . ILE A 1 187 ? -1.690 13.453 -15.276 1.00 95.88 187 ILE A CA 1
ATOM 1457 C C . ILE A 1 187 ? -3.172 13.665 -15.581 1.00 95.88 187 ILE A C 1
ATOM 1459 O O . ILE A 1 187 ? -4.028 13.581 -14.709 1.00 95.88 187 ILE A O 1
ATOM 1463 N N . LYS A 1 188 ? -3.493 13.854 -16.866 1.00 93.44 188 LYS A N 1
ATOM 1464 C CA . LYS A 1 188 ? -4.882 14.034 -17.322 1.00 93.44 188 LYS A CA 1
ATOM 1465 C C . LYS A 1 188 ? -5.766 12.805 -17.074 1.00 93.44 188 LYS A C 1
ATOM 1467 O O . LYS A 1 188 ? -6.940 12.957 -16.758 1.00 93.44 188 LYS A O 1
ATOM 1472 N N . ASP A 1 189 ? -5.220 11.606 -17.276 1.00 95.56 189 ASP A N 1
ATOM 1473 C CA . ASP A 1 189 ? -5.923 10.337 -17.061 1.00 95.56 189 ASP A CA 1
ATOM 1474 C C . ASP A 1 189 ? -5.023 9.341 -16.308 1.00 95.56 189 ASP A C 1
ATOM 1476 O O . ASP A 1 189 ? -4.241 8.616 -16.938 1.00 95.56 189 ASP A O 1
ATOM 1480 N N . PRO A 1 190 ? -5.120 9.288 -14.968 1.00 94.12 190 PRO A N 1
ATOM 1481 C CA . PRO A 1 190 ? -4.369 8.348 -14.136 1.00 94.12 190 PRO A CA 1
ATOM 1482 C C . PRO A 1 190 ? -4.544 6.880 -14.544 1.00 94.12 190 PRO A C 1
ATOM 1484 O O . PRO A 1 190 ? -3.602 6.091 -14.465 1.00 94.12 190 PRO A O 1
ATOM 1487 N N . ASN A 1 191 ? -5.715 6.508 -15.070 1.00 96.00 191 ASN A N 1
ATOM 1488 C CA . ASN A 1 191 ? -6.003 5.136 -15.483 1.00 96.00 191 ASN A CA 1
ATOM 1489 C C . ASN A 1 191 ? -5.274 4.727 -16.773 1.00 96.00 191 ASN A C 1
ATOM 1491 O O . ASN A 1 191 ? -5.226 3.535 -17.092 1.00 96.00 191 ASN A O 1
ATOM 1495 N N . SER A 1 192 ? -4.701 5.685 -17.507 1.00 95.50 192 SER A N 1
ATOM 1496 C CA . SER A 1 192 ? -3.903 5.441 -18.715 1.00 95.50 192 SER A CA 1
ATOM 1497 C C . SER A 1 192 ? -2.409 5.227 -18.450 1.00 95.50 192 SER A C 1
ATOM 1499 O O . SER A 1 192 ? -1.687 4.841 -19.371 1.00 95.50 192 SER A O 1
ATOM 1501 N N . LEU A 1 193 ? -1.941 5.451 -17.216 1.00 96.19 193 LEU A N 1
ATOM 1502 C CA . LEU A 1 193 ? -0.535 5.280 -16.847 1.00 96.19 193 LEU A CA 1
ATOM 1503 C C . LEU A 1 193 ? -0.056 3.845 -17.091 1.00 96.19 193 LEU A C 1
ATOM 1505 O O . LEU A 1 193 ? -0.779 2.882 -16.826 1.00 96.19 193 LEU A O 1
ATOM 1509 N N . SER A 1 194 ? 1.194 3.692 -17.540 1.00 96.50 194 SER A N 1
ATOM 1510 C CA . SER A 1 194 ? 1.830 2.373 -17.569 1.00 96.50 194 SER A CA 1
ATOM 1511 C C . SER A 1 194 ? 2.056 1.860 -16.145 1.00 96.50 194 SER A C 1
ATOM 1513 O O . SER A 1 194 ? 2.254 2.637 -15.206 1.00 96.50 194 SER A O 1
ATOM 1515 N N . THR A 1 195 ? 2.054 0.537 -15.984 1.00 97.12 195 THR A N 1
ATOM 1516 C CA . THR A 1 195 ? 2.324 -0.124 -14.700 1.00 97.12 195 THR A CA 1
ATOM 1517 C C . THR A 1 195 ? 3.678 0.290 -14.122 1.00 97.12 195 THR A C 1
ATOM 1519 O O . THR A 1 195 ? 3.755 0.685 -12.961 1.00 97.12 195 THR A O 1
ATOM 1522 N N . SER A 1 196 ? 4.728 0.287 -14.946 1.00 96.88 196 SER A N 1
ATOM 1523 C CA . SER A 1 196 ? 6.074 0.707 -14.549 1.00 96.88 196 SER A CA 1
ATOM 1524 C C . SER A 1 196 ? 6.126 2.159 -14.095 1.00 96.88 196 SER A C 1
ATOM 1526 O O . SER A 1 196 ? 6.741 2.449 -13.074 1.00 96.88 196 SER A O 1
ATOM 1528 N N . LYS A 1 197 ? 5.444 3.077 -14.795 1.00 97.38 197 LYS A N 1
ATOM 1529 C CA . LYS A 1 197 ? 5.435 4.495 -14.425 1.00 97.38 197 LYS A CA 1
ATOM 1530 C C . LYS A 1 197 ? 4.727 4.724 -13.093 1.00 97.38 197 LYS A C 1
ATOM 1532 O O . LYS A 1 197 ? 5.216 5.491 -12.269 1.00 97.38 197 LYS A O 1
ATOM 1537 N N . MET A 1 198 ? 3.596 4.058 -12.879 1.00 97.94 198 MET A N 1
ATOM 1538 C CA . MET A 1 198 ? 2.834 4.133 -11.632 1.00 97.94 198 MET A CA 1
ATOM 1539 C C . MET A 1 198 ? 3.650 3.627 -10.429 1.00 97.94 198 MET A C 1
ATOM 1541 O O . MET A 1 198 ? 3.736 4.307 -9.403 1.00 97.94 198 MET A O 1
ATOM 1545 N N . ILE A 1 199 ? 4.299 2.467 -10.569 1.00 98.31 199 ILE A N 1
ATOM 1546 C CA . ILE A 1 199 ? 5.148 1.889 -9.518 1.00 98.31 199 ILE A CA 1
ATOM 1547 C C . ILE A 1 199 ? 6.411 2.737 -9.312 1.00 98.31 199 ILE A C 1
ATOM 1549 O O . ILE A 1 199 ? 6.762 3.028 -8.171 1.00 98.31 199 ILE A O 1
ATOM 1553 N N . GLU A 1 200 ? 7.035 3.239 -10.385 1.00 98.19 200 GLU A N 1
ATOM 1554 C CA . GLU A 1 200 ? 8.163 4.182 -10.315 1.00 98.19 200 GLU A CA 1
ATOM 1555 C C . GLU A 1 200 ? 7.833 5.389 -9.426 1.00 98.19 200 GLU A C 1
ATOM 1557 O O . GLU A 1 200 ? 8.635 5.762 -8.571 1.00 98.19 200 GLU A O 1
ATOM 1562 N N . GLN A 1 201 ? 6.659 6.008 -9.602 1.00 97.81 201 GLN A N 1
ATOM 1563 C CA . GLN A 1 201 ? 6.272 7.154 -8.772 1.00 97.81 201 GLN A CA 1
ATOM 1564 C C . GLN A 1 201 ? 5.999 6.772 -7.315 1.00 97.81 201 GLN A C 1
ATOM 1566 O O . GLN A 1 201 ? 6.324 7.549 -6.421 1.00 97.81 201 GLN A O 1
ATOM 1571 N N . SER A 1 202 ? 5.486 5.568 -7.061 1.00 97.81 202 SER A N 1
ATOM 1572 C CA . SER A 1 202 ? 5.284 5.057 -5.697 1.00 97.81 202 SER A CA 1
ATOM 1573 C C . SER A 1 202 ? 6.615 4.825 -4.965 1.00 97.81 202 SER A C 1
ATOM 1575 O O . SER A 1 202 ? 6.740 5.159 -3.786 1.00 97.81 202 SER A O 1
ATOM 1577 N N . VAL A 1 203 ? 7.642 4.340 -5.673 1.00 97.38 203 VAL A N 1
ATOM 1578 C CA . VAL A 1 203 ? 9.014 4.202 -5.147 1.00 97.38 203 VAL A CA 1
ATOM 1579 C C . VAL A 1 203 ? 9.665 5.571 -4.913 1.00 97.38 203 VAL A C 1
ATOM 1581 O O . VAL A 1 203 ? 10.268 5.804 -3.866 1.00 97.38 203 VAL A O 1
ATOM 1584 N N . LEU A 1 204 ? 9.498 6.524 -5.837 1.00 96.25 204 LEU A N 1
ATOM 1585 C CA . LEU A 1 204 ? 9.990 7.897 -5.652 1.00 96.25 204 LEU A CA 1
ATOM 1586 C C . LEU A 1 204 ? 9.360 8.590 -4.444 1.00 96.25 204 LEU A C 1
ATOM 1588 O O . LEU A 1 204 ? 10.067 9.266 -3.696 1.00 96.25 204 LEU A O 1
ATOM 1592 N N . ALA A 1 205 ? 8.056 8.412 -4.239 1.00 96.38 205 ALA A N 1
ATOM 1593 C CA . ALA A 1 205 ? 7.358 8.938 -3.075 1.00 96.38 205 ALA A CA 1
ATOM 1594 C C . ALA A 1 205 ? 7.958 8.374 -1.779 1.00 96.38 205 ALA A C 1
ATOM 1596 O O . ALA A 1 205 ? 8.300 9.138 -0.874 1.00 96.38 205 ALA A O 1
ATOM 1597 N N . LYS A 1 206 ? 8.230 7.062 -1.738 1.00 95.00 206 LYS A N 1
ATOM 15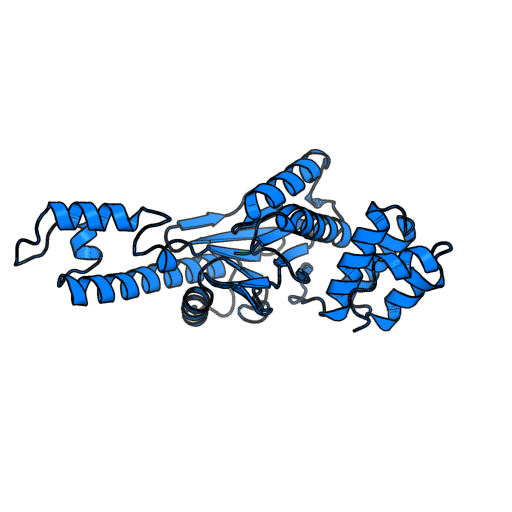98 C CA . LYS A 1 206 ? 8.936 6.435 -0.614 1.00 95.00 206 LYS A CA 1
ATOM 1599 C C . LYS A 1 206 ? 10.314 7.066 -0.385 1.00 95.00 206 LYS A C 1
ATOM 1601 O O . LYS A 1 206 ? 10.632 7.378 0.760 1.00 95.00 206 LYS A O 1
ATOM 1606 N N . PHE A 1 207 ? 11.107 7.337 -1.431 1.00 93.56 207 PHE A N 1
ATOM 1607 C CA . PHE A 1 207 ? 12.397 8.039 -1.278 1.00 93.56 207 PHE A CA 1
ATOM 1608 C C . PHE A 1 207 ? 12.251 9.424 -0.650 1.00 93.56 207 PHE A C 1
ATOM 1610 O O . PHE A 1 207 ? 13.088 9.831 0.154 1.00 93.56 207 PHE A O 1
ATOM 1617 N N . LYS A 1 208 ? 11.190 10.167 -0.986 1.00 92.75 208 LYS A N 1
ATOM 1618 C CA . LYS A 1 208 ? 10.922 11.470 -0.356 1.00 92.75 208 LYS A CA 1
ATOM 1619 C C . LYS A 1 208 ? 10.655 11.325 1.141 1.00 92.75 208 LYS A C 1
ATOM 1621 O O . LYS A 1 208 ? 11.097 12.177 1.914 1.00 92.75 208 LYS A O 1
ATOM 1626 N N . SER A 1 209 ? 10.006 10.236 1.540 1.00 90.31 209 SER A N 1
ATOM 1627 C CA . SER A 1 209 ? 9.680 9.925 2.932 1.00 90.31 209 SER A CA 1
ATOM 1628 C C . SER A 1 209 ? 10.849 9.398 3.764 1.00 90.31 209 SER A C 1
ATOM 1630 O O . SER A 1 209 ? 10.745 9.407 4.986 1.00 90.31 209 SER A O 1
ATOM 1632 N N . GLU A 1 210 ? 11.982 9.013 3.165 1.00 87.62 210 GLU A N 1
ATOM 1633 C CA . GLU A 1 210 ? 13.186 8.575 3.904 1.00 87.62 210 GLU A CA 1
ATOM 1634 C C . GLU A 1 210 ? 13.797 9.673 4.791 1.00 87.62 210 GLU A C 1
ATOM 1636 O O . GLU A 1 210 ? 14.620 9.393 5.664 1.00 87.62 210 GLU A O 1
ATOM 1641 N N . LYS A 1 211 ? 13.377 10.933 4.609 1.00 82.38 211 LYS A N 1
ATOM 1642 C CA . LYS A 1 211 ? 13.705 12.031 5.530 1.00 82.38 211 LYS A CA 1
ATOM 1643 C C . LYS A 1 211 ? 13.085 11.841 6.916 1.00 82.38 211 LYS A C 1
ATOM 1645 O O . LYS A 1 211 ? 13.636 12.350 7.891 1.00 82.38 211 LYS A O 1
ATOM 1650 N N . ASN A 1 212 ? 11.970 11.115 7.019 1.00 80.38 212 ASN A N 1
ATOM 1651 C CA . ASN A 1 212 ? 11.368 10.787 8.303 1.00 80.38 212 ASN A CA 1
ATOM 1652 C C . ASN A 1 212 ? 12.167 9.669 8.971 1.00 80.38 212 ASN A C 1
ATOM 1654 O O . ASN A 1 212 ? 12.377 8.591 8.407 1.00 80.38 212 ASN A O 1
ATOM 1658 N N . MET A 1 213 ? 12.608 9.922 10.208 1.00 71.19 213 MET A N 1
ATOM 1659 C CA . MET A 1 213 ? 13.307 8.914 10.999 1.00 71.19 213 MET A CA 1
ATOM 1660 C C . MET A 1 213 ? 12.467 7.639 11.048 1.00 71.19 213 MET A C 1
ATOM 1662 O O . MET A 1 213 ? 11.290 7.676 11.373 1.00 71.19 213 MET A O 1
ATOM 1666 N N . GLY A 1 214 ? 13.072 6.499 10.732 1.00 71.69 214 GLY A N 1
ATOM 1667 C CA . GLY A 1 214 ? 12.395 5.210 10.819 1.00 71.69 214 GLY A CA 1
ATOM 1668 C C . GLY A 1 214 ? 11.782 4.693 9.516 1.00 71.69 214 GLY A C 1
ATOM 1669 O O . GLY A 1 214 ? 11.537 3.495 9.479 1.00 71.69 214 GLY A O 1
ATOM 1670 N N . VAL A 1 215 ? 11.666 5.510 8.463 1.00 81.75 215 VAL A N 1
ATOM 1671 C CA . VAL A 1 215 ? 11.422 5.056 7.078 1.00 81.75 215 VAL A CA 1
ATOM 1672 C C . VAL A 1 215 ? 12.767 4.775 6.400 1.00 81.75 215 VAL A C 1
ATOM 1674 O O . VAL A 1 215 ? 13.713 5.547 6.575 1.00 81.75 215 VAL A O 1
ATOM 1677 N N . GLY A 1 216 ? 12.893 3.669 5.665 1.00 82.56 216 GLY A N 1
ATOM 1678 C CA . GLY A 1 216 ? 14.119 3.369 4.917 1.00 82.56 216 GLY A CA 1
ATOM 1679 C C . GLY A 1 216 ? 14.248 1.912 4.482 1.00 82.56 216 GLY A C 1
ATOM 1680 O O . GLY A 1 216 ? 13.268 1.178 4.417 1.00 82.56 216 GLY A O 1
ATOM 1681 N N . GLY A 1 217 ? 15.476 1.481 4.196 1.00 84.81 217 GLY A N 1
ATOM 1682 C CA . GLY A 1 217 ? 15.734 0.158 3.615 1.00 84.81 217 GLY A CA 1
ATOM 1683 C C . GLY A 1 217 ? 15.334 0.092 2.140 1.00 84.81 217 GLY A C 1
ATOM 1684 O O . GLY A 1 217 ? 14.940 1.100 1.563 1.00 84.81 217 GLY A O 1
ATOM 1685 N N . THR A 1 218 ? 15.456 -1.075 1.515 1.00 88.88 218 THR A N 1
ATOM 1686 C CA . THR A 1 218 ? 14.964 -1.297 0.145 1.00 88.88 218 THR A CA 1
ATOM 1687 C C . THR A 1 218 ? 13.434 -1.324 0.136 1.00 88.88 218 THR A C 1
ATOM 1689 O O . THR A 1 218 ? 12.810 -1.630 1.151 1.00 88.88 218 THR A O 1
ATOM 1692 N N . SER A 1 219 ? 12.826 -0.958 -0.985 1.00 92.31 219 SER A N 1
ATOM 1693 C CA . SER A 1 219 ? 11.390 -1.087 -1.192 1.00 92.31 219 SER A CA 1
ATOM 1694 C C . SER A 1 219 ? 10.983 -2.551 -1.349 1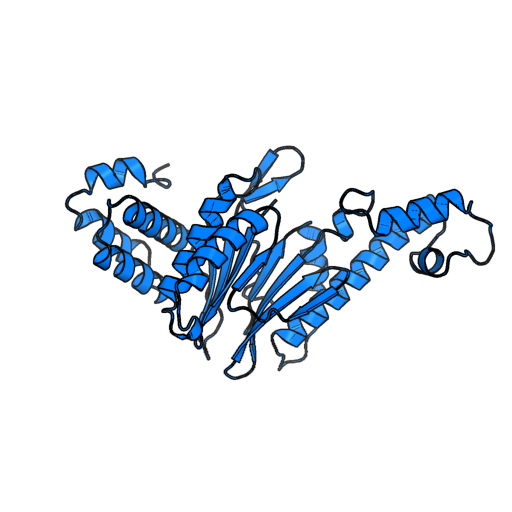.00 92.31 219 SER A C 1
ATOM 1696 O O . SER A 1 219 ? 11.581 -3.273 -2.140 1.00 92.31 219 SER A O 1
ATOM 1698 N N . ASP A 1 220 ? 9.928 -2.942 -0.649 1.00 93.88 220 ASP A N 1
ATOM 1699 C CA . ASP A 1 220 ? 9.101 -4.090 -0.996 1.00 93.88 220 ASP A CA 1
ATOM 1700 C C . ASP A 1 220 ? 8.090 -3.646 -2.050 1.00 93.88 220 ASP A C 1
ATOM 1702 O O . ASP A 1 220 ? 7.338 -2.695 -1.824 1.00 93.88 220 ASP A O 1
ATOM 1706 N N . ILE A 1 221 ? 8.077 -4.307 -3.208 1.00 96.94 221 ILE A N 1
ATOM 1707 C CA . ILE A 1 221 ? 7.201 -3.956 -4.326 1.00 96.94 221 ILE A CA 1
ATOM 1708 C C . ILE A 1 221 ? 6.339 -5.163 -4.688 1.00 96.94 221 ILE A C 1
ATOM 1710 O O . ILE A 1 221 ? 6.847 -6.176 -5.166 1.00 96.94 221 ILE A O 1
ATOM 1714 N N . ALA A 1 222 ? 5.026 -5.020 -4.527 1.00 97.56 222 ALA A N 1
ATOM 1715 C CA . ALA A 1 222 ? 4.045 -6.024 -4.915 1.00 97.56 222 ALA A CA 1
ATOM 1716 C C . ALA A 1 222 ? 2.992 -5.421 -5.846 1.00 97.56 222 ALA A C 1
ATOM 1718 O O . ALA A 1 222 ? 2.619 -4.252 -5.712 1.00 97.56 222 ALA A O 1
ATOM 1719 N N . TYR A 1 223 ? 2.476 -6.205 -6.787 1.00 97.94 223 TYR A N 1
ATOM 1720 C CA . TYR A 1 223 ? 1.413 -5.756 -7.681 1.00 97.94 223 TYR A CA 1
ATOM 1721 C C . TYR A 1 223 ? 0.538 -6.904 -8.183 1.00 97.94 223 TYR A C 1
ATOM 1723 O O . TYR A 1 223 ? 0.940 -8.061 -8.192 1.00 97.94 223 TYR A O 1
ATOM 1731 N N . ILE A 1 224 ? -0.666 -6.568 -8.645 1.00 97.69 224 ILE A N 1
ATOM 1732 C CA . ILE A 1 224 ? -1.572 -7.491 -9.334 1.00 97.69 224 ILE A CA 1
ATOM 1733 C C . ILE A 1 224 ? -1.898 -6.888 -10.694 1.00 97.69 224 ILE A C 1
ATOM 1735 O O . ILE A 1 224 ? -2.466 -5.795 -10.767 1.00 97.69 224 ILE A O 1
ATOM 1739 N N . LYS A 1 225 ? -1.567 -7.585 -11.785 1.00 96.50 225 LYS A N 1
ATOM 1740 C CA . LYS A 1 225 ? -2.112 -7.263 -13.115 1.00 96.50 225 LYS A CA 1
ATOM 1741 C C . LYS A 1 225 ? -3.513 -7.869 -13.226 1.00 96.50 225 LYS A C 1
ATOM 1743 O O . LYS A 1 225 ? -3.764 -8.957 -12.723 1.00 96.50 225 LYS A O 1
ATOM 1748 N N . ARG A 1 226 ? -4.444 -7.173 -13.879 1.00 94.94 226 ARG A N 1
ATOM 1749 C CA . ARG A 1 226 ? -5.841 -7.617 -13.990 1.00 94.94 226 ARG A CA 1
ATOM 1750 C C . ARG A 1 226 ? -5.932 -9.046 -14.543 1.00 94.94 226 ARG A C 1
ATOM 1752 O O . ARG A 1 226 ? -5.537 -9.287 -15.680 1.00 94.94 226 ARG A O 1
ATOM 1759 N N . GLY A 1 227 ? -6.554 -9.940 -13.774 1.00 91.88 227 GLY A N 1
ATOM 1760 C CA . GLY A 1 227 ? -6.743 -11.348 -14.143 1.00 91.88 227 GLY A CA 1
ATOM 1761 C C . GLY A 1 227 ? -5.519 -12.239 -13.909 1.00 91.88 227 GLY A C 1
ATOM 1762 O O . GLY A 1 227 ? -5.542 -13.388 -14.336 1.00 91.88 227 GLY A O 1
ATOM 1763 N N . CYS A 1 228 ? -4.478 -11.720 -13.259 1.00 93.56 228 CYS A N 1
ATOM 1764 C CA . CYS A 1 228 ? -3.303 -12.473 -12.837 1.00 93.56 228 CYS A CA 1
ATOM 1765 C C . CYS A 1 228 ? -3.276 -12.610 -11.311 1.00 93.56 228 CYS A C 1
ATOM 1767 O O . CYS A 1 228 ? -3.902 -11.820 -10.602 1.00 93.56 228 CYS A O 1
ATOM 1769 N N . GLU A 1 229 ? -2.499 -13.576 -10.825 1.00 93.19 229 GLU A N 1
ATOM 1770 C CA . GLU A 1 229 ? -2.162 -13.685 -9.406 1.00 93.19 229 GLU A CA 1
ATOM 1771 C C . GLU A 1 229 ? -1.279 -12.509 -8.945 1.00 93.19 229 GLU A C 1
ATOM 1773 O O . GLU A 1 229 ? -0.607 -11.875 -9.775 1.00 93.19 229 GLU A O 1
ATOM 1778 N N . PRO A 1 230 ? -1.273 -12.195 -7.637 1.00 94.88 230 PRO A N 1
ATOM 1779 C CA . PRO A 1 230 ? -0.329 -11.250 -7.061 1.00 94.88 230 PRO A CA 1
ATOM 1780 C C . PRO A 1 230 ? 1.128 -11.638 -7.334 1.00 94.88 230 PRO A C 1
ATOM 1782 O O . PRO A 1 230 ? 1.496 -12.810 -7.320 1.00 94.88 230 PRO A O 1
ATOM 1785 N N . VAL A 1 231 ? 1.969 -10.633 -7.571 1.00 95.25 231 VAL A N 1
ATOM 1786 C CA . VAL A 1 231 ? 3.405 -10.795 -7.807 1.00 95.25 231 VAL A CA 1
ATOM 1787 C C . VAL A 1 231 ? 4.170 -9.917 -6.831 1.00 95.25 231 VAL A C 1
ATOM 1789 O O . VAL A 1 231 ? 3.921 -8.713 -6.750 1.00 95.25 231 VAL A O 1
ATOM 1792 N N . MET A 1 232 ? 5.133 -10.519 -6.137 1.00 95.56 232 MET A N 1
ATOM 1793 C CA . MET A 1 232 ? 6.151 -9.822 -5.358 1.00 95.56 232 MET A CA 1
ATOM 1794 C C . MET A 1 232 ? 7.434 -9.723 -6.190 1.00 95.56 232 MET A C 1
ATOM 1796 O O . MET A 1 232 ? 7.923 -10.737 -6.689 1.00 95.56 232 MET A O 1
ATOM 1800 N N . ILE A 1 233 ? 7.983 -8.519 -6.360 1.00 95.31 233 ILE A N 1
ATOM 1801 C CA . ILE A 1 233 ? 9.290 -8.342 -7.005 1.00 95.31 233 ILE A CA 1
ATOM 1802 C C . ILE A 1 233 ? 10.367 -8.839 -6.040 1.00 95.31 233 ILE A C 1
ATOM 1804 O O . ILE A 1 233 ? 10.373 -8.473 -4.864 1.00 95.31 233 ILE A O 1
ATOM 1808 N N . GLY A 1 234 ? 11.285 -9.667 -6.543 1.00 92.00 234 GLY A N 1
ATOM 1809 C CA . GLY A 1 234 ? 12.387 -10.204 -5.753 1.00 92.00 234 GLY A CA 1
ATOM 1810 C C . GLY A 1 234 ? 13.253 -9.103 -5.137 1.00 92.00 234 GLY A C 1
ATOM 1811 O O . GLY A 1 234 ? 13.254 -7.946 -5.565 1.00 92.00 234 GLY A O 1
ATOM 1812 N N . LYS A 1 235 ? 13.988 -9.445 -4.076 1.00 90.38 235 LYS A N 1
ATOM 1813 C CA . LYS A 1 235 ? 14.776 -8.455 -3.333 1.00 90.38 235 LYS A CA 1
ATOM 1814 C C . LYS A 1 235 ? 15.850 -7.821 -4.216 1.00 90.38 235 LYS A C 1
ATOM 1816 O O . LYS A 1 235 ? 15.960 -6.602 -4.220 1.00 90.38 235 LYS A O 1
ATOM 1821 N N . ALA A 1 236 ? 16.618 -8.618 -4.961 1.00 90.75 236 ALA A N 1
ATOM 1822 C CA . ALA A 1 236 ? 17.672 -8.108 -5.840 1.00 90.75 236 ALA A CA 1
ATOM 1823 C C . ALA A 1 236 ? 17.092 -7.196 -6.933 1.00 90.75 236 ALA A C 1
ATOM 1825 O O . ALA A 1 236 ? 17.592 -6.093 -7.158 1.00 90.75 236 ALA A O 1
ATOM 1826 N N . GLU A 1 237 ? 15.977 -7.611 -7.530 1.00 94.69 237 GLU A N 1
ATOM 1827 C CA . GLU A 1 237 ? 15.246 -6.864 -8.549 1.00 94.69 237 GLU A CA 1
ATOM 1828 C C . GLU A 1 237 ? 14.676 -5.559 -7.992 1.00 94.69 237 GLU A C 1
ATOM 1830 O O . GLU A 1 237 ? 14.766 -4.527 -8.647 1.00 94.69 237 GLU A O 1
ATOM 1835 N N . SER A 1 238 ? 14.147 -5.562 -6.766 1.00 94.19 238 SER A N 1
ATOM 1836 C CA . SER A 1 238 ? 13.638 -4.355 -6.106 1.00 94.19 238 SER A CA 1
ATOM 1837 C C . SER A 1 238 ? 14.754 -3.349 -5.845 1.00 94.19 238 SER A C 1
ATOM 1839 O O . SER A 1 238 ? 14.565 -2.146 -6.038 1.00 94.19 238 SER A O 1
ATOM 1841 N N . VAL A 1 239 ? 15.945 -3.822 -5.458 1.00 91.88 239 VAL A N 1
ATOM 1842 C CA . VAL A 1 239 ? 17.094 -2.931 -5.311 1.00 91.88 239 VAL A CA 1
ATOM 1843 C C . VAL A 1 239 ? 17.522 -2.356 -6.671 1.00 91.88 239 VAL A C 1
ATOM 1845 O O . VAL A 1 239 ? 17.699 -1.141 -6.791 1.00 91.88 239 VAL A O 1
ATOM 1848 N N . LEU A 1 240 ? 17.622 -3.191 -7.709 1.00 92.75 240 LEU A N 1
ATOM 1849 C CA . LEU A 1 240 ? 17.946 -2.734 -9.062 1.00 92.75 240 LEU A CA 1
ATOM 1850 C C . LEU A 1 240 ? 16.907 -1.732 -9.587 1.00 92.75 240 LEU A C 1
ATOM 1852 O O . LEU A 1 240 ? 17.269 -0.718 -10.183 1.00 92.75 240 LEU A O 1
ATOM 1856 N N . PHE A 1 241 ? 15.624 -1.961 -9.306 1.00 95.50 241 PHE A N 1
ATOM 1857 C CA . PHE A 1 241 ? 14.527 -1.059 -9.646 1.00 95.50 241 PHE A CA 1
ATOM 1858 C C . PHE A 1 241 ? 14.734 0.326 -9.016 1.00 95.50 241 PHE A C 1
ATOM 1860 O O . PHE A 1 241 ? 14.659 1.348 -9.704 1.00 95.50 241 PHE A O 1
ATOM 1867 N N . GLU A 1 242 ? 15.069 0.379 -7.723 1.00 94.50 242 GLU A N 1
ATOM 1868 C CA . GLU A 1 242 ? 15.408 1.627 -7.033 1.00 94.50 242 GLU A CA 1
ATOM 1869 C C . GLU A 1 242 ? 16.628 2.334 -7.640 1.00 94.50 242 GLU A C 1
ATOM 1871 O O . GLU A 1 242 ? 16.628 3.561 -7.793 1.00 94.50 242 GLU A O 1
ATOM 1876 N N . GLU A 1 243 ? 17.677 1.584 -7.977 1.00 91.19 243 GLU A N 1
ATOM 1877 C CA . GLU A 1 243 ? 18.890 2.136 -8.576 1.00 91.19 243 GLU A CA 1
ATOM 1878 C C . GLU A 1 243 ? 18.656 2.692 -9.977 1.00 91.19 243 GLU A C 1
ATOM 1880 O O . GLU A 1 243 ? 19.145 3.783 -10.280 1.00 91.19 243 GLU A O 1
ATOM 1885 N N . ILE A 1 244 ? 17.863 2.014 -10.810 1.00 93.25 244 ILE A N 1
ATOM 1886 C CA . ILE A 1 244 ? 17.475 2.516 -12.132 1.00 93.25 244 ILE A CA 1
ATOM 1887 C C . ILE A 1 244 ? 16.759 3.864 -11.990 1.00 93.25 244 ILE A C 1
ATOM 1889 O O . ILE A 1 244 ? 17.075 4.814 -12.715 1.00 93.25 244 ILE A O 1
ATOM 1893 N N . ILE A 1 245 ? 15.843 3.989 -11.024 1.00 94.81 245 ILE A N 1
ATOM 1894 C CA . ILE A 1 245 ? 15.139 5.245 -10.735 1.00 94.81 245 ILE A CA 1
ATOM 1895 C C . ILE A 1 245 ? 16.129 6.325 -10.287 1.00 94.81 245 ILE A C 1
ATOM 1897 O O . ILE A 1 245 ? 16.164 7.414 -10.867 1.00 94.81 245 ILE A O 1
ATOM 1901 N N . LYS A 1 246 ? 16.980 6.039 -9.295 1.00 91.62 246 LYS A N 1
ATOM 1902 C CA . LYS A 1 246 ? 17.997 6.990 -8.814 1.00 91.62 246 LYS A CA 1
ATOM 1903 C C . LYS A 1 246 ? 18.927 7.426 -9.952 1.00 91.62 246 LYS A C 1
ATOM 1905 O O . LYS A 1 246 ? 19.193 8.619 -10.103 1.00 91.62 246 LYS A O 1
ATOM 1910 N N . GLY A 1 247 ? 19.384 6.498 -10.789 1.00 89.75 247 GLY A N 1
ATOM 1911 C CA . GLY A 1 247 ? 20.242 6.776 -11.938 1.00 89.75 247 GLY A CA 1
ATOM 1912 C C . GLY A 1 247 ? 19.551 7.617 -13.012 1.00 89.75 247 GLY A C 1
ATOM 1913 O O . GLY A 1 247 ? 20.154 8.557 -13.534 1.00 89.75 247 GLY A O 1
ATOM 1914 N N . LYS A 1 248 ? 18.274 7.349 -13.303 1.00 91.81 248 LYS A N 1
ATOM 1915 C CA . LYS A 1 248 ? 17.452 8.137 -14.234 1.00 91.81 248 LYS A CA 1
ATOM 1916 C C . LYS A 1 248 ? 17.298 9.585 -13.770 1.00 91.81 248 LYS A C 1
ATOM 1918 O O . LYS A 1 248 ? 17.584 10.502 -14.535 1.00 91.81 248 LYS A O 1
ATOM 1923 N N . TYR A 1 249 ? 16.895 9.803 -12.518 1.00 90.38 249 TYR A N 1
ATOM 1924 C CA . TYR A 1 249 ? 16.634 11.149 -11.988 1.00 90.38 249 TYR A CA 1
ATOM 1925 C C . TYR A 1 249 ? 17.911 11.967 -11.740 1.00 90.38 249 TYR A C 1
ATOM 1927 O O . TYR A 1 249 ? 17.859 13.194 -11.733 1.00 90.38 249 TYR A O 1
ATOM 1935 N N . ASN A 1 250 ? 19.068 11.308 -11.623 1.00 87.94 250 ASN A N 1
ATOM 1936 C CA . ASN A 1 250 ? 20.381 11.959 -11.582 1.00 87.94 250 ASN A CA 1
ATOM 1937 C C . ASN A 1 250 ? 21.048 12.098 -12.967 1.00 87.94 250 ASN A C 1
ATOM 1939 O O . ASN A 1 250 ? 22.225 12.451 -13.054 1.00 87.94 250 ASN A O 1
ATOM 1943 N N . ASN A 1 251 ? 20.330 11.829 -14.067 1.00 86.38 251 ASN A N 1
ATOM 1944 C CA . ASN A 1 251 ? 20.849 11.884 -15.443 1.00 86.38 251 ASN A CA 1
ATOM 1945 C C . ASN A 1 251 ? 22.091 10.993 -15.684 1.00 86.38 251 ASN A C 1
ATOM 1947 O O . ASN A 1 251 ? 22.962 11.303 -16.516 1.00 86.38 251 ASN A O 1
ATOM 1951 N N . LEU A 1 252 ? 22.193 9.893 -14.936 1.00 84.88 252 LEU A N 1
ATOM 1952 C CA . LEU A 1 252 ? 23.242 8.882 -15.063 1.00 84.88 252 LEU A CA 1
ATOM 1953 C C . LEU A 1 252 ? 22.831 7.757 -16.021 1.00 84.88 252 LEU A C 1
ATOM 1955 O O . LEU A 1 252 ? 23.696 7.216 -16.701 1.00 84.88 252 LEU A O 1
ATOM 1959 N N . ILE A 1 253 ? 21.534 7.452 -16.121 1.00 86.50 253 ILE A N 1
ATOM 1960 C CA . ILE A 1 253 ? 20.955 6.479 -17.062 1.00 86.50 253 ILE A CA 1
ATOM 1961 C C . ILE A 1 253 ? 20.007 7.223 -18.009 1.00 86.50 253 ILE A C 1
ATOM 1963 O O . ILE A 1 253 ? 19.207 8.050 -17.570 1.00 86.50 253 ILE A O 1
ATOM 1967 N N . GLY A 1 254 ? 20.089 6.948 -19.314 1.00 86.31 254 GLY A N 1
ATOM 1968 C CA . GLY A 1 254 ? 19.182 7.544 -20.297 1.00 86.31 254 GLY A CA 1
ATOM 1969 C C . GLY A 1 254 ? 17.731 7.111 -20.066 1.00 86.31 254 GLY A C 1
ATOM 1970 O O . GLY A 1 254 ? 17.466 5.936 -19.827 1.00 86.31 254 GLY A O 1
ATOM 1971 N N . THR A 1 255 ? 16.772 8.034 -20.193 1.00 91.00 255 THR A N 1
ATOM 1972 C CA . THR A 1 255 ? 15.345 7.797 -19.889 1.00 91.00 255 THR A CA 1
ATOM 1973 C C . THR A 1 255 ? 14.773 6.558 -20.578 1.00 91.00 255 THR A C 1
ATOM 1975 O O . THR A 1 255 ? 14.038 5.800 -19.955 1.00 91.00 255 THR A O 1
ATOM 1978 N N . ARG A 1 256 ? 15.121 6.327 -21.852 1.00 90.88 256 ARG A N 1
ATOM 1979 C CA . ARG A 1 256 ? 14.650 5.162 -22.616 1.00 90.88 256 ARG A CA 1
ATOM 1980 C C . ARG A 1 256 ? 15.172 3.841 -22.045 1.00 90.88 256 ARG A C 1
ATOM 1982 O O . ARG A 1 256 ? 14.404 2.894 -21.946 1.00 90.88 256 ARG A O 1
ATOM 1989 N N . VAL A 1 257 ? 16.453 3.801 -21.682 1.00 90.38 257 VAL A N 1
ATOM 1990 C CA . VAL A 1 257 ? 17.116 2.618 -21.109 1.00 90.38 257 VAL A CA 1
ATOM 1991 C C . VAL A 1 257 ? 16.546 2.329 -19.723 1.00 90.38 257 VAL A C 1
ATOM 1993 O O . VAL A 1 257 ? 16.134 1.209 -19.456 1.00 90.38 257 VAL A O 1
ATOM 1996 N N . ALA A 1 258 ? 16.401 3.365 -18.892 1.00 92.06 258 ALA A N 1
ATOM 1997 C CA . ALA A 1 258 ? 15.793 3.234 -17.574 1.00 92.06 258 ALA A CA 1
ATOM 1998 C C . ALA A 1 258 ? 14.350 2.713 -17.652 1.00 92.06 258 ALA A C 1
ATOM 2000 O O . ALA A 1 258 ? 14.018 1.749 -16.978 1.00 92.06 258 ALA A O 1
ATOM 2001 N N . ASN A 1 259 ? 13.501 3.304 -18.502 1.00 94.62 259 ASN A N 1
ATOM 2002 C CA . ASN A 1 259 ? 12.115 2.851 -18.649 1.00 94.62 259 ASN A CA 1
ATOM 2003 C C . ASN A 1 259 ? 12.036 1.384 -19.089 1.00 94.62 259 ASN A C 1
ATOM 2005 O O . ASN A 1 259 ? 11.239 0.641 -18.530 1.00 94.62 259 ASN A O 1
ATOM 2009 N N . ARG A 1 260 ? 12.890 0.969 -20.035 1.00 94.38 260 ARG A N 1
ATOM 2010 C CA . ARG A 1 260 ? 12.964 -0.426 -20.478 1.00 94.38 260 ARG A CA 1
ATOM 2011 C C . ARG A 1 260 ? 13.348 -1.363 -19.330 1.00 94.38 260 ARG A C 1
ATOM 2013 O O . ARG A 1 260 ? 12.644 -2.333 -19.117 1.00 94.38 260 ARG A O 1
ATOM 2020 N N . GLY A 1 261 ? 14.388 -1.043 -18.558 1.00 94.31 261 GLY A N 1
ATOM 2021 C CA . GLY A 1 261 ? 14.786 -1.875 -17.416 1.00 94.31 261 GLY A CA 1
ATOM 2022 C C . GLY A 1 261 ? 13.696 -2.002 -16.349 1.00 94.31 261 GLY A C 1
ATOM 2023 O O . GLY A 1 261 ? 13.469 -3.089 -15.829 1.00 94.31 261 GLY A O 1
ATOM 2024 N N . LEU A 1 262 ? 12.970 -0.914 -16.056 1.00 96.88 262 LEU A N 1
ATOM 2025 C CA . LEU A 1 262 ? 11.823 -0.967 -15.140 1.00 96.88 262 LEU A CA 1
ATOM 2026 C C . LEU A 1 262 ? 10.691 -1.844 -15.699 1.00 96.88 262 LEU A C 1
ATOM 2028 O O . LEU A 1 262 ? 10.078 -2.595 -14.944 1.00 96.88 262 LEU A O 1
ATOM 2032 N N . ASP A 1 263 ? 10.405 -1.755 -17.001 1.00 96.75 263 ASP A N 1
ATOM 2033 C CA . ASP A 1 263 ? 9.417 -2.611 -17.667 1.00 96.75 263 ASP A CA 1
ATOM 2034 C C . ASP A 1 263 ? 9.839 -4.090 -17.650 1.00 96.75 263 ASP A C 1
ATOM 2036 O O . ASP A 1 263 ? 9.003 -4.949 -17.376 1.00 96.75 263 ASP A O 1
ATOM 2040 N N . ASP A 1 264 ? 11.116 -4.389 -17.901 1.00 96.38 264 ASP A N 1
ATOM 2041 C CA . ASP A 1 264 ? 11.657 -5.751 -17.922 1.00 96.38 264 ASP A CA 1
ATOM 2042 C C . ASP A 1 264 ? 11.533 -6.407 -16.532 1.00 96.38 264 ASP A C 1
ATOM 2044 O O . ASP A 1 264 ? 10.979 -7.503 -16.423 1.00 96.38 264 ASP A O 1
ATOM 2048 N N . ILE A 1 265 ? 11.890 -5.695 -15.452 1.00 96.56 265 ILE A N 1
ATOM 2049 C CA . ILE A 1 265 ? 11.685 -6.166 -14.066 1.00 96.56 265 ILE A CA 1
ATOM 2050 C C . ILE A 1 265 ? 10.191 -6.412 -13.775 1.00 96.56 265 ILE A C 1
ATOM 2052 O O . ILE A 1 265 ? 9.811 -7.439 -13.214 1.00 96.56 265 ILE A O 1
ATOM 2056 N N . ILE A 1 266 ? 9.304 -5.508 -14.205 1.00 96.25 266 ILE A N 1
ATOM 2057 C CA . ILE A 1 266 ? 7.839 -5.654 -14.055 1.00 96.25 266 ILE A CA 1
ATOM 2058 C C . ILE A 1 266 ? 7.266 -6.811 -14.889 1.00 96.25 266 ILE A C 1
ATOM 2060 O O . ILE A 1 266 ? 6.129 -7.242 -14.676 1.00 96.25 266 ILE A O 1
ATOM 2064 N N . ASN A 1 267 ? 8.013 -7.315 -15.862 1.00 94.75 267 ASN A N 1
ATOM 2065 C CA . ASN A 1 267 ? 7.637 -8.480 -16.653 1.00 94.75 267 ASN A CA 1
ATOM 2066 C C . ASN A 1 267 ? 8.330 -9.766 -16.184 1.00 94.75 267 ASN A C 1
ATOM 2068 O O . ASN A 1 267 ? 8.099 -10.812 -16.785 1.00 94.75 267 ASN A O 1
ATOM 2072 N N . GLY A 1 268 ? 9.086 -9.705 -15.084 1.00 93.69 268 GLY A N 1
ATOM 2073 C CA . GLY A 1 268 ? 9.694 -10.863 -14.433 1.00 93.69 268 GLY A CA 1
ATOM 2074 C C . GLY A 1 268 ? 11.129 -11.157 -14.861 1.00 93.69 268 GLY A C 1
ATOM 2075 O O . GLY A 1 268 ? 11.614 -12.236 -14.533 1.00 93.69 268 GLY A O 1
ATOM 2076 N N . ALA A 1 269 ? 11.796 -10.242 -15.573 1.00 94.94 269 ALA A N 1
ATOM 2077 C CA . ALA A 1 269 ? 13.222 -10.382 -15.852 1.00 94.94 269 ALA A CA 1
ATOM 2078 C C . ALA A 1 269 ? 14.034 -10.310 -14.550 1.00 94.94 269 ALA A C 1
ATOM 2080 O O . ALA A 1 269 ? 13.715 -9.511 -13.660 1.00 94.94 269 ALA A O 1
ATOM 2081 N N . THR A 1 270 ? 15.073 -11.136 -14.438 1.00 93.00 270 THR A N 1
ATOM 2082 C CA . THR A 1 270 ? 15.899 -11.200 -13.223 1.00 93.00 270 THR A CA 1
ATOM 2083 C C . THR A 1 270 ? 16.928 -10.077 -13.178 1.00 93.00 270 THR A C 1
ATOM 2085 O O . THR A 1 270 ? 17.209 -9.404 -14.177 1.00 93.00 270 THR A O 1
ATOM 2088 N N . PHE A 1 271 ? 17.535 -9.887 -12.007 1.00 88.88 271 PHE A N 1
ATOM 2089 C CA . PHE A 1 271 ? 18.666 -8.980 -11.840 1.00 88.88 271 PHE A CA 1
ATOM 2090 C C . PHE A 1 271 ? 19.757 -9.197 -12.904 1.00 88.88 271 PHE A C 1
ATOM 2092 O O . PHE A 1 271 ? 20.199 -8.235 -13.530 1.00 88.88 271 PHE A O 1
ATOM 2099 N N . GLU A 1 272 ? 20.165 -10.446 -13.142 1.00 89.25 272 GLU A N 1
ATOM 2100 C CA . GLU A 1 272 ? 21.250 -10.808 -14.064 1.00 89.25 272 GLU A CA 1
ATOM 2101 C C . GLU A 1 272 ? 20.913 -10.524 -15.531 1.00 89.25 272 GLU A C 1
ATOM 2103 O O . GLU A 1 272 ? 21.814 -10.308 -16.339 1.00 89.25 272 GLU A O 1
ATOM 2108 N N . GLU A 1 273 ? 19.629 -10.518 -15.886 1.00 90.38 273 GLU A N 1
ATOM 2109 C CA . GLU A 1 273 ? 19.174 -10.199 -17.239 1.00 90.38 273 GLU A CA 1
ATOM 2110 C C . GLU A 1 273 ? 19.151 -8.686 -17.482 1.00 90.38 273 GLU A C 1
ATOM 2112 O O . GLU A 1 273 ? 19.466 -8.222 -18.580 1.00 90.38 273 GLU A O 1
ATOM 2117 N N . VAL A 1 274 ? 18.789 -7.904 -16.460 1.00 90.19 274 VAL A N 1
ATOM 2118 C CA . VAL A 1 274 ? 18.565 -6.460 -16.594 1.00 90.19 274 VAL A CA 1
ATOM 2119 C C . VAL A 1 274 ? 19.827 -5.652 -16.292 1.00 90.19 274 VAL A C 1
ATOM 2121 O O . VAL A 1 274 ? 20.134 -4.721 -17.039 1.00 90.19 274 VAL A O 1
ATOM 2124 N N . GLU A 1 275 ? 20.582 -5.984 -15.241 1.00 88.19 275 GLU A N 1
ATOM 2125 C CA . GLU A 1 275 ? 21.733 -5.192 -14.780 1.00 88.19 275 GLU A CA 1
ATOM 2126 C C . GLU A 1 275 ? 22.775 -4.940 -15.886 1.00 88.19 275 GLU A C 1
ATOM 2128 O O . GLU A 1 275 ? 23.073 -3.765 -16.135 1.00 88.19 275 GLU A O 1
ATOM 2133 N N . PRO A 1 276 ? 23.220 -5.939 -16.673 1.00 84.75 276 PRO A N 1
ATOM 2134 C CA . PRO A 1 276 ? 24.200 -5.701 -17.733 1.00 84.75 276 PRO A CA 1
ATOM 2135 C C . PRO A 1 276 ? 23.697 -4.705 -18.785 1.00 84.75 276 PRO A C 1
ATOM 2137 O O . PRO A 1 276 ? 24.417 -3.797 -19.199 1.00 84.75 276 PRO A O 1
ATOM 2140 N N . THR A 1 277 ? 22.419 -4.791 -19.169 1.00 82.44 277 THR A N 1
ATOM 2141 C CA . THR A 1 277 ? 21.831 -3.884 -20.173 1.00 82.44 277 THR A CA 1
ATOM 2142 C C . THR A 1 277 ? 21.762 -2.433 -19.692 1.00 82.44 277 THR A C 1
ATOM 2144 O O . THR A 1 277 ? 21.815 -1.497 -20.491 1.00 82.44 277 THR A O 1
ATOM 2147 N N . ILE A 1 278 ? 21.667 -2.223 -18.378 1.00 81.12 278 ILE A N 1
ATOM 2148 C CA . ILE A 1 278 ? 21.598 -0.895 -17.768 1.00 81.12 278 ILE A CA 1
ATOM 2149 C C . ILE A 1 278 ? 22.994 -0.324 -17.495 1.00 81.12 278 ILE A C 1
ATOM 2151 O O . ILE A 1 278 ? 23.192 0.890 -17.638 1.00 81.12 278 ILE A O 1
ATOM 2155 N N . PHE A 1 279 ? 23.943 -1.166 -17.078 1.00 73.06 279 PHE A N 1
ATOM 2156 C CA . PHE A 1 279 ? 25.244 -0.740 -16.559 1.00 73.06 279 PHE A CA 1
ATOM 2157 C C . PHE A 1 279 ? 26.379 -0.862 -17.584 1.00 73.06 279 PHE A C 1
ATOM 2159 O O . PHE A 1 279 ? 27.184 0.071 -17.678 1.00 73.06 279 PHE A O 1
ATOM 2166 N N . ASP A 1 280 ? 26.423 -1.929 -18.385 1.00 66.12 280 ASP A N 1
ATOM 2167 C CA . ASP A 1 280 ? 27.517 -2.180 -19.336 1.00 66.12 280 ASP A CA 1
ATOM 2168 C C . ASP A 1 280 ? 27.348 -1.397 -20.643 1.00 66.12 280 ASP A C 1
ATOM 2170 O O . ASP A 1 280 ? 28.323 -0.910 -21.216 1.00 66.12 280 ASP A O 1
ATOM 2174 N N . GLU A 1 281 ? 26.107 -1.176 -21.085 1.00 61.97 281 GLU A N 1
ATOM 2175 C CA . GLU A 1 281 ? 25.812 -0.366 -22.278 1.00 61.97 281 GLU A CA 1
ATOM 2176 C C . GLU A 1 281 ? 25.844 1.153 -22.001 1.00 61.97 281 GLU A C 1
ATOM 2178 O O . GLU A 1 281 ? 25.627 1.974 -22.900 1.00 61.97 281 GLU A O 1
ATOM 2183 N N . ASN A 1 282 ? 26.117 1.568 -20.758 1.00 64.44 282 ASN A N 1
ATOM 2184 C CA . ASN A 1 282 ? 26.052 2.969 -20.358 1.00 64.44 282 ASN A CA 1
ATOM 2185 C C . ASN A 1 282 ? 27.411 3.684 -20.505 1.00 64.44 282 ASN A C 1
ATOM 2187 O O . ASN A 1 282 ? 28.363 3.364 -19.789 1.00 64.44 282 ASN A O 1
ATOM 2191 N N . PRO A 1 283 ? 27.513 4.758 -21.316 1.00 58.56 283 PRO A N 1
ATOM 2192 C CA . PRO A 1 283 ? 28.758 5.516 -21.485 1.00 58.56 283 PRO A CA 1
ATOM 2193 C C . PRO A 1 283 ? 29.245 6.218 -20.200 1.00 58.56 283 PRO A C 1
ATOM 2195 O O . PRO A 1 283 ? 30.357 6.744 -20.165 1.00 58.56 283 PRO A O 1
ATOM 2198 N N . LYS A 1 284 ? 28.429 6.254 -19.136 1.00 63.28 284 LYS A N 1
ATOM 2199 C CA . LYS A 1 284 ? 28.775 6.783 -17.806 1.00 63.28 284 LYS A CA 1
ATOM 2200 C C . LYS A 1 284 ? 28.958 5.689 -16.744 1.00 63.28 284 LYS A C 1
ATOM 2202 O O . LYS A 1 284 ? 28.953 6.035 -15.559 1.00 63.28 284 LYS A O 1
ATOM 2207 N N . SER A 1 285 ? 29.144 4.423 -17.131 1.00 62.84 285 SER A N 1
ATOM 2208 C CA . SER A 1 285 ? 29.253 3.258 -16.232 1.00 62.84 285 SER A CA 1
ATOM 2209 C C . SER A 1 285 ? 30.092 3.540 -14.980 1.00 62.84 285 SER A C 1
ATOM 2211 O O . SER A 1 285 ? 29.584 3.446 -13.871 1.00 62.84 285 SER A O 1
ATOM 2213 N N . ARG A 1 286 ? 31.310 4.079 -15.115 1.00 60.25 286 ARG A N 1
ATOM 2214 C CA . ARG A 1 286 ? 32.183 4.416 -13.970 1.00 60.25 286 ARG A CA 1
ATOM 2215 C C . ARG A 1 286 ? 31.573 5.390 -12.941 1.00 60.25 286 ARG A C 1
ATOM 2217 O O . ARG A 1 286 ? 31.855 5.275 -11.753 1.00 60.25 286 ARG A O 1
ATOM 2224 N N . LYS A 1 287 ? 30.766 6.373 -13.362 1.00 60.91 287 LYS A N 1
ATOM 2225 C CA . LYS A 1 287 ? 30.067 7.295 -12.435 1.00 60.91 287 LYS A CA 1
ATOM 2226 C C . LYS A 1 287 ? 28.857 6.627 -11.786 1.00 60.91 287 LYS A C 1
ATOM 2228 O O . LYS A 1 287 ? 28.541 6.931 -10.642 1.00 60.91 287 LYS A O 1
ATOM 2233 N N . LEU A 1 288 ? 28.204 5.737 -12.524 1.00 65.31 288 LEU A N 1
ATOM 2234 C CA . LEU A 1 288 ? 27.083 4.930 -12.062 1.00 65.31 288 LEU A CA 1
ATOM 2235 C C . LEU A 1 288 ? 27.540 3.947 -10.967 1.00 65.31 288 LEU A C 1
ATOM 2237 O O . LEU A 1 288 ? 26.937 3.889 -9.899 1.00 65.31 288 LEU A O 1
ATOM 2241 N N . GLU A 1 289 ? 28.674 3.275 -11.188 1.00 65.25 289 GLU A N 1
ATOM 2242 C CA . GLU A 1 289 ? 29.292 2.344 -10.237 1.00 65.25 289 GLU A CA 1
ATOM 2243 C C . GLU A 1 289 ? 29.645 2.995 -8.893 1.00 65.25 289 GLU A C 1
ATOM 2245 O O . GLU A 1 289 ? 29.497 2.358 -7.855 1.00 65.25 289 GLU A O 1
ATOM 2250 N N . LEU A 1 290 ? 30.103 4.253 -8.904 1.00 60.09 290 LEU A N 1
ATOM 2251 C CA . LEU A 1 290 ? 30.457 5.008 -7.695 1.00 60.09 290 LEU A CA 1
ATOM 2252 C C . LEU A 1 290 ? 29.238 5.501 -6.905 1.00 60.09 290 LEU A C 1
ATOM 2254 O O . LEU A 1 290 ? 29.373 5.816 -5.726 1.00 60.09 290 LEU A O 1
ATOM 2258 N N . TYR A 1 291 ? 28.083 5.636 -7.560 1.00 59.59 291 TYR A N 1
ATOM 2259 C CA . TYR A 1 291 ? 26.914 6.311 -6.994 1.00 59.59 291 TYR A CA 1
ATOM 2260 C C . TYR A 1 291 ? 25.827 5.345 -6.527 1.00 59.59 291 TYR A C 1
ATOM 2262 O O . TYR A 1 291 ? 25.101 5.658 -5.588 1.00 59.59 291 TYR A O 1
ATOM 2270 N N . LEU A 1 292 ? 25.689 4.201 -7.198 1.00 64.44 292 LEU A N 1
ATOM 2271 C CA . LEU A 1 292 ? 24.543 3.325 -6.997 1.00 64.44 292 LEU A CA 1
ATOM 2272 C C . LEU A 1 292 ? 24.885 2.099 -6.143 1.00 64.44 292 LEU A C 1
ATOM 2274 O O . LEU A 1 292 ? 24.195 1.900 -5.151 1.00 64.44 292 LEU A O 1
ATOM 2278 N N . ARG A 1 293 ? 26.000 1.398 -6.407 1.00 61.72 293 ARG A N 1
ATOM 2279 C CA . ARG A 1 293 ? 26.318 0.040 -5.902 1.00 61.72 293 ARG A CA 1
ATOM 2280 C C . ARG A 1 293 ? 26.224 -0.163 -4.381 1.00 61.72 293 ARG A C 1
ATOM 2282 O O . ARG A 1 293 ? 27.233 -0.280 -3.687 1.00 61.72 293 ARG A O 1
ATOM 2289 N N . SER A 1 294 ? 25.006 -0.338 -3.886 1.00 53.47 294 SER A N 1
ATOM 2290 C CA . SER A 1 294 ? 24.700 -0.553 -2.465 1.00 53.47 294 SER A CA 1
ATOM 2291 C C . SER A 1 294 ? 24.850 -2.026 -2.033 1.00 53.47 294 SER A C 1
ATOM 2293 O O . SER A 1 294 ? 24.603 -2.352 -0.877 1.00 53.47 294 SER A O 1
ATOM 2295 N N . TYR A 1 295 ? 25.237 -2.920 -2.956 1.00 49.56 295 TYR A N 1
ATOM 2296 C CA . TYR A 1 295 ? 25.215 -4.392 -2.810 1.00 49.56 295 TYR A CA 1
ATOM 2297 C C . TYR A 1 295 ? 26.574 -5.069 -3.018 1.00 49.56 295 TYR A C 1
ATOM 2299 O O . TYR A 1 295 ? 26.671 -6.288 -2.922 1.00 49.56 295 TYR A O 1
ATOM 2307 N N . ARG A 1 296 ? 27.645 -4.306 -3.274 1.00 42.06 296 ARG A N 1
ATOM 2308 C CA . ARG A 1 296 ? 29.018 -4.825 -3.162 1.00 42.06 296 ARG A CA 1
ATOM 2309 C C . ARG A 1 296 ? 29.501 -4.693 -1.713 1.00 42.06 296 ARG A C 1
ATOM 2311 O O . ARG A 1 296 ? 30.394 -3.894 -1.444 1.00 42.06 296 ARG A O 1
ATOM 2318 N N . ILE A 1 297 ? 28.882 -5.437 -0.794 1.00 33.97 297 ILE A N 1
ATOM 2319 C CA . ILE A 1 297 ? 29.423 -5.762 0.538 1.00 33.97 297 ILE A CA 1
ATOM 2320 C C . ILE A 1 297 ? 29.157 -7.238 0.800 1.00 33.97 297 ILE A C 1
ATOM 2322 O O . ILE A 1 297 ? 27.974 -7.630 0.706 1.00 33.97 297 ILE A O 1
#

Secondary structure (DSSP, 8-state):
---EEEEEETTEEEEEEE-EEEETTEEEEE---EESSSSTTEEEEEES-HHHHHHHHHT----SS--HHHHHHHHHHHHHHHHHHHHHHHHHHHHS--HHHHHHT--SSS---HHHHHHHHHHTT-TTSTTHHHHS-EEEEEEEETTEEEEEEE-SS-EEEE-SSEEEESTTHHHHHHHHHHHHTT-S-GGGS-HHHHHHHHHHHHHHHTTSTT--SSEEEEEEETTS--EEPPHHHHHHHHHHHHHHHTTSS-HHHHHHHHHHHHTT--HHHHHHHHHTS-TTHHHHHHHS-TT--

Mean predicted aligned error: 6.55 Å

Sequence (297 aa):
MTVINAAHNKNTVSLVGDLQMSGPRRKSFNGDKLYVDTFPGTISGITGHYFFIDEAIGNVSLPKDYTPKQVSEQIYCSLRDLKNQKISCKLDSAFGLTIEDLVRGHKKEDKVDETIIKSLQQALTEEQGQFKEYLSNEVITVGFNGRTPEIYTATPLTHDKVALNFMTVGSGSDLSSQSLNEFYETIKDPNSLSTSKMIEQSVLAKFKSEKNMGVGGTSDIAYIKRGCEPVMIGKAESVLFEEIIKGKYNNLIGTRVANRGLDDIINGATFEEVEPTIFDENPKSRKLELYLRSYRI

Radius of gyration: 21.72 Å; Cα contacts (8 Å, |Δi|>4): 555; chains: 1; bounding box: 55×36×65 Å